Protein AF-A0AAD1DA49-F1 (afdb_monomer)

Radius of gyration: 46.53 Å; Cα contacts (8 Å, |Δi|>4): 43; chains: 1; bounding box: 87×31×136 Å

Foldseek 3Di:
DPLVVVLVVLVPDPDDPVSVVCSVVSVVVVVVVVVVVVVVVVVVVVVVVVVVVVVVVVVVVVVVVVVVVVVVVVVVVVVVVVVVVVCVVVCCVVVVVVVVVVLVVCPVPDDPLVSLLVVLVVCLVVLVVVLVVVLVVLVPPDDPVVNVVVVVVSVVVSVVVNVVSVVSNVSSVVVVVVVVVVVVVVVD

Sequence (188 aa):
MTLTQNIKTLKEIQGNKEVESIKPKLEKLYDHMNLECIRLQDFDEKMSRVKDVSIKLEDDLNKNYKKLSEELNKQQTQYITILGIFASIVLTFVGGLAFSTSVLSSIDKANAYRLVFVMAFIALFFGNILYLLFSFLSKISLSKEEKDKQENFFKKPMFWFNLMVTILFVIGFVGELHIIQRLVSKYL

Organism: Helicobacter pylori (NCBI:txid210)

pLDDT: mean 84.73, std 9.16, range [54.69, 96.38]

Mean predicted aligned error: 13.09 Å

Structure (mmCIF, N/CA/C/O backbone):
data_AF-A0AAD1DA49-F1
#
_entry.id   AF-A0AAD1DA49-F1
#
loop_
_atom_site.group_PDB
_atom_site.id
_atom_site.type_symbol
_atom_site.label_atom_id
_atom_site.label_alt_id
_atom_site.label_comp_id
_atom_site.label_asym_id
_atom_site.label_entity_id
_atom_site.label_seq_id
_atom_site.pdbx_PDB_ins_code
_atom_site.Cartn_x
_atom_site.Cartn_y
_atom_site.Cartn_z
_atom_site.occupancy
_atom_site.B_iso_or_equiv
_atom_site.auth_seq_id
_atom_site.auth_comp_id
_atom_site.auth_asym_id
_atom_site.auth_atom_id
_atom_site.pdbx_PDB_model_num
ATOM 1 N N . MET A 1 1 ? -44.082 -14.752 54.336 1.00 54.69 1 MET A N 1
ATOM 2 C CA . MET A 1 1 ? -45.337 -14.507 55.093 1.00 54.69 1 MET A CA 1
ATOM 3 C C . MET A 1 1 ? -45.577 -15.525 56.209 1.00 54.69 1 MET A C 1
ATOM 5 O O . MET A 1 1 ? -45.998 -15.123 57.284 1.00 54.69 1 MET A O 1
ATOM 9 N N . THR A 1 2 ? -45.251 -16.802 56.015 1.00 68.38 2 THR A N 1
ATOM 10 C CA . THR A 1 2 ? -45.558 -17.904 56.948 1.00 68.38 2 THR A CA 1
ATOM 11 C C . THR A 1 2 ? -44.842 -17.830 58.304 1.00 68.38 2 THR A C 1
ATOM 13 O O . THR A 1 2 ? -45.470 -18.050 59.330 1.00 68.38 2 THR A O 1
ATOM 16 N N . LEU A 1 3 ? -43.555 -17.466 58.358 1.00 69.38 3 LEU A N 1
ATOM 17 C CA . LEU A 1 3 ? -42.798 -17.477 59.622 1.00 69.38 3 LEU A CA 1
ATOM 18 C C . LEU A 1 3 ? -43.217 -16.352 60.587 1.00 69.38 3 LEU A C 1
ATOM 20 O O . LEU A 1 3 ? -43.411 -16.588 61.775 1.00 69.38 3 LEU A O 1
ATOM 24 N N . THR A 1 4 ? -43.413 -15.136 60.071 1.00 73.62 4 THR A N 1
ATOM 25 C CA . THR A 1 4 ? -43.865 -13.974 60.855 1.00 73.62 4 THR A CA 1
ATOM 26 C C . THR A 1 4 ? -45.265 -14.193 61.422 1.00 73.62 4 THR A C 1
ATOM 28 O O . THR A 1 4 ? -45.524 -13.832 62.567 1.00 73.62 4 THR A O 1
ATOM 31 N N . GLN A 1 5 ? -46.158 -14.811 60.640 1.00 75.81 5 GLN A N 1
ATOM 32 C CA . GLN A 1 5 ? -47.485 -15.212 61.107 1.00 75.81 5 GLN A CA 1
ATOM 33 C C . GLN A 1 5 ? -47.375 -16.262 62.215 1.00 75.81 5 GLN A C 1
ATOM 35 O O . GLN A 1 5 ? -47.921 -16.036 63.288 1.00 75.81 5 GLN A O 1
ATOM 40 N N . ASN A 1 6 ? -46.576 -17.317 62.019 1.00 76.50 6 ASN A N 1
ATOM 41 C CA . ASN A 1 6 ? -46.378 -18.375 63.016 1.00 76.50 6 ASN A CA 1
ATOM 42 C C . ASN A 1 6 ? -45.792 -17.850 64.345 1.00 76.50 6 ASN A C 1
ATOM 44 O O . ASN A 1 6 ? -46.214 -18.278 65.418 1.00 76.50 6 ASN A O 1
ATOM 48 N N . ILE A 1 7 ? -44.859 -16.889 64.302 1.00 74.62 7 ILE A N 1
ATOM 49 C CA . ILE A 1 7 ? -44.306 -16.242 65.508 1.00 74.62 7 ILE A CA 1
ATOM 50 C C . ILE A 1 7 ? -45.345 -15.350 66.197 1.00 74.62 7 ILE A C 1
ATOM 52 O O . ILE A 1 7 ? -45.382 -15.295 67.427 1.00 74.62 7 ILE A O 1
ATOM 56 N N . LYS A 1 8 ? -46.216 -14.678 65.433 1.00 75.44 8 LYS A N 1
ATOM 57 C CA . LYS A 1 8 ? -47.345 -13.909 65.980 1.00 75.44 8 LYS A CA 1
ATOM 58 C C . LYS A 1 8 ? -48.331 -14.814 66.720 1.00 75.44 8 LYS A C 1
ATOM 60 O O . LYS A 1 8 ? -48.713 -14.489 67.836 1.00 75.44 8 LYS A O 1
ATOM 65 N N . THR A 1 9 ? -48.660 -15.972 66.153 1.00 77.00 9 THR A N 1
ATOM 66 C CA . THR A 1 9 ? -49.562 -16.953 66.777 1.00 77.00 9 THR A CA 1
ATOM 67 C C . THR A 1 9 ? -48.959 -17.546 68.053 1.00 77.00 9 THR A C 1
ATOM 69 O O . THR A 1 9 ? -49.632 -17.640 69.073 1.00 77.00 9 THR A O 1
ATOM 72 N N . LEU A 1 10 ? -47.655 -17.854 68.057 1.00 72.69 10 LEU A N 1
ATOM 73 C CA . LEU A 1 10 ? -46.927 -18.264 69.270 1.00 72.69 10 LEU A CA 1
ATOM 74 C C . LEU A 1 10 ? -46.876 -17.163 70.340 1.00 72.69 10 LEU A C 1
ATOM 76 O O . LEU A 1 10 ? -46.686 -17.448 71.523 1.00 72.69 10 LEU A O 1
ATOM 80 N N . LYS A 1 11 ? -47.042 -15.896 69.943 1.00 70.38 11 LYS A N 1
ATOM 81 C CA . LYS A 1 11 ? -47.068 -14.754 70.856 1.00 70.38 11 LYS A CA 1
ATOM 82 C C . LYS A 1 11 ? -48.350 -14.664 71.679 1.00 70.38 11 LYS A C 1
ATOM 84 O O . LYS A 1 11 ? -48.269 -14.141 72.790 1.00 70.38 11 LYS A O 1
ATOM 89 N N . GLU A 1 12 ? -49.455 -15.174 71.144 1.00 75.12 12 GLU A N 1
ATOM 90 C CA . GLU A 1 12 ? -50.807 -15.125 71.719 1.00 75.12 12 GLU A CA 1
ATOM 91 C C . GLU A 1 12 ? -51.094 -16.283 72.693 1.00 75.12 12 GLU A C 1
ATOM 93 O O . GLU A 1 12 ? -52.008 -16.191 73.507 1.00 75.12 12 GLU A O 1
ATOM 98 N N . ILE A 1 13 ? -50.293 -17.356 72.667 1.00 73.50 13 ILE A N 1
ATOM 99 C CA . ILE A 1 13 ? -50.420 -18.492 73.593 1.00 73.50 13 ILE A CA 1
ATOM 100 C C . ILE A 1 13 ? -49.864 -18.094 74.971 1.00 73.50 13 ILE A C 1
ATOM 102 O O . ILE A 1 13 ? -48.668 -17.825 75.106 1.00 73.50 13 ILE A O 1
ATOM 106 N N . GLN A 1 14 ? -50.718 -18.079 76.002 1.00 62.34 14 GLN A N 1
ATOM 107 C CA . GLN A 1 14 ? -50.375 -17.681 77.374 1.00 62.34 14 GLN A CA 1
ATOM 108 C C . GLN A 1 14 ? -50.644 -18.825 78.369 1.00 62.34 14 GLN A C 1
ATOM 110 O O . GLN A 1 14 ? -51.654 -19.516 78.262 1.00 62.34 14 GLN A O 1
ATOM 115 N N . GLY A 1 15 ? -49.738 -19.038 79.335 1.00 64.56 15 GLY A N 1
ATOM 116 C CA . GLY A 1 15 ? -49.909 -20.019 80.423 1.00 64.56 15 GLY A CA 1
ATOM 117 C C . GLY A 1 15 ? -49.137 -21.342 80.288 1.00 64.56 15 GLY A C 1
ATOM 118 O O . GLY A 1 15 ? -49.188 -22.161 81.203 1.00 64.56 15 GLY A O 1
ATOM 119 N N . ASN A 1 16 ? -48.380 -21.555 79.203 1.00 69.75 16 ASN A N 1
ATOM 120 C CA . ASN A 1 16 ? -47.488 -22.712 79.058 1.00 69.75 16 ASN A CA 1
ATOM 121 C C . ASN A 1 16 ? -46.021 -22.307 79.320 1.00 69.75 16 ASN A C 1
ATOM 123 O O . ASN A 1 16 ? -45.394 -21.651 78.485 1.00 69.75 16 ASN A O 1
ATOM 127 N N . LYS A 1 17 ? -45.469 -22.731 80.471 1.00 71.19 17 LYS A N 1
ATOM 128 C CA . LYS A 1 17 ? -44.096 -22.416 80.924 1.00 71.19 17 LYS A CA 1
ATOM 129 C C . LYS A 1 17 ? -43.008 -22.779 79.905 1.00 71.19 17 LYS A C 1
ATOM 131 O O . LYS A 1 17 ? -41.996 -22.085 79.831 1.00 71.19 17 LYS A O 1
ATOM 136 N N . GLU A 1 18 ? -43.193 -23.840 79.122 1.00 72.81 18 GLU A N 1
ATOM 137 C CA . GLU A 1 18 ? -42.211 -24.247 78.111 1.00 72.81 18 GLU A CA 1
ATOM 138 C C . GLU A 1 18 ? -42.200 -23.278 76.923 1.00 72.81 18 GLU A C 1
ATOM 140 O O . GLU A 1 18 ? -41.133 -22.831 76.495 1.00 72.81 18 GLU A O 1
ATOM 145 N N . VAL A 1 19 ? -43.382 -22.869 76.452 1.00 73.56 19 VAL A N 1
ATOM 146 C CA . VAL A 1 19 ? -43.556 -21.925 75.332 1.00 73.56 19 VAL A CA 1
ATOM 147 C C . VAL A 1 19 ? -42.979 -20.551 75.676 1.00 73.56 19 VAL A C 1
ATOM 149 O O . VAL A 1 19 ? -42.307 -19.926 74.853 1.00 73.56 19 VAL A O 1
ATOM 152 N N . GLU A 1 20 ? -43.163 -20.109 76.919 1.00 74.56 20 GLU A N 1
ATOM 153 C CA . GLU A 1 20 ? -42.676 -18.818 77.413 1.00 74.56 20 GLU A CA 1
ATOM 154 C C . GLU A 1 20 ? -41.137 -18.744 77.462 1.00 74.56 20 GLU A C 1
ATOM 156 O O . GLU A 1 20 ? -40.552 -17.691 77.210 1.00 74.56 20 GLU A O 1
ATOM 161 N N . SER A 1 21 ? -40.466 -19.885 77.666 1.00 80.00 21 SER A N 1
ATOM 162 C CA . SER A 1 21 ? -38.998 -19.991 77.649 1.00 80.00 21 SER A CA 1
ATOM 163 C C . SER A 1 21 ? -38.382 -20.028 76.236 1.00 80.00 21 SER A C 1
ATOM 165 O O . SER A 1 21 ? -37.219 -19.658 76.042 1.00 80.00 21 SER A O 1
ATOM 167 N N . ILE A 1 22 ? -39.154 -20.466 75.233 1.00 81.56 22 ILE A N 1
ATOM 168 C CA . ILE A 1 22 ? -38.709 -20.656 73.839 1.00 81.56 22 ILE A CA 1
ATOM 169 C C . ILE A 1 22 ? -38.929 -19.388 73.007 1.00 81.56 22 ILE A C 1
ATOM 171 O O . ILE A 1 22 ? -38.113 -19.056 72.144 1.00 81.56 22 ILE A O 1
ATOM 175 N N . LYS A 1 23 ? -39.993 -18.640 73.308 1.00 80.31 23 LYS A N 1
ATOM 176 C CA . LYS A 1 23 ? -40.381 -17.382 72.657 1.00 80.31 23 LYS A CA 1
ATOM 177 C C . LYS A 1 23 ? -39.217 -16.394 72.421 1.00 80.31 23 LYS A C 1
ATOM 179 O O . LYS A 1 23 ? -39.000 -16.046 71.260 1.00 80.31 23 LYS A O 1
ATOM 184 N N . PRO A 1 24 ? -38.393 -16.013 73.422 1.00 83.31 24 PRO A N 1
ATOM 185 C CA . PRO A 1 24 ? -37.286 -15.073 73.200 1.00 83.31 24 PRO A CA 1
ATOM 186 C C . PRO A 1 24 ? -36.162 -15.639 72.315 1.00 83.31 24 PRO A C 1
ATOM 188 O O . PRO A 1 24 ? -35.474 -14.888 71.625 1.00 83.31 24 PRO A O 1
ATOM 191 N N . LYS A 1 25 ? -35.955 -16.964 72.307 1.00 85.56 25 LYS A N 1
ATOM 192 C CA . LYS A 1 25 ? -34.968 -17.613 71.427 1.00 85.56 25 LYS A CA 1
ATOM 193 C C . LYS A 1 25 ? -35.438 -17.590 69.971 1.00 85.56 25 LYS A C 1
ATOM 195 O O . LYS A 1 25 ? -34.634 -17.346 69.077 1.00 85.56 25 LYS A O 1
ATOM 200 N N . LEU A 1 26 ? -36.735 -17.803 69.746 1.00 84.06 26 LEU A N 1
ATOM 201 C CA . LEU A 1 26 ? -37.344 -17.768 68.419 1.00 84.06 26 LEU A CA 1
ATOM 202 C C . LEU A 1 26 ? -37.387 -16.346 67.842 1.00 84.06 26 LEU A C 1
ATOM 204 O O . LEU A 1 26 ? -37.132 -16.163 66.657 1.00 84.06 26 LEU A O 1
ATOM 208 N N . GLU A 1 27 ? -37.644 -15.335 68.677 1.00 83.69 27 GLU A N 1
ATOM 209 C CA . GLU A 1 27 ? -37.547 -13.926 68.275 1.00 83.69 27 GLU A CA 1
ATOM 210 C C . GLU A 1 27 ? -36.124 -13.542 67.868 1.00 83.69 27 GLU A C 1
ATOM 212 O O . GLU A 1 27 ? -35.941 -12.932 66.818 1.00 83.69 27 GLU A O 1
ATOM 217 N N . LYS A 1 28 ? -35.108 -13.960 68.639 1.00 88.81 28 LYS A N 1
ATOM 218 C CA . LYS A 1 28 ? -33.700 -13.762 68.259 1.00 88.81 28 LYS A CA 1
ATOM 219 C C . LYS A 1 28 ? -33.355 -14.441 66.936 1.00 88.81 28 LYS A C 1
ATOM 221 O O . LYS A 1 28 ? -32.647 -13.858 66.122 1.00 88.81 28 LYS A O 1
ATOM 226 N N . LEU A 1 29 ? -33.852 -15.659 66.713 1.00 87.56 29 LEU A N 1
ATOM 227 C CA . LEU A 1 29 ? -33.650 -16.369 65.451 1.00 87.56 29 LEU A CA 1
ATOM 228 C C . LEU A 1 29 ? -34.314 -15.631 64.283 1.00 87.56 29 LEU A C 1
ATOM 230 O O . LEU A 1 29 ? -33.700 -15.484 63.232 1.00 87.56 29 LEU A O 1
ATOM 234 N N . TYR A 1 30 ? -35.545 -15.151 64.467 1.00 86.62 30 TYR A N 1
ATOM 235 C CA . TYR A 1 30 ? -36.255 -14.376 63.453 1.00 86.62 30 TYR A CA 1
ATOM 236 C C . TYR A 1 30 ? -35.515 -13.095 63.090 1.00 86.62 30 TYR A C 1
ATOM 238 O O . TYR A 1 30 ? -35.335 -12.819 61.907 1.00 86.62 30 TYR A O 1
ATOM 246 N N . ASP A 1 31 ? -35.072 -12.338 64.093 1.00 89.81 31 ASP A N 1
ATOM 247 C CA . ASP A 1 31 ? -34.324 -11.104 63.877 1.00 89.81 31 ASP A CA 1
ATOM 248 C C . ASP A 1 31 ? -33.021 -11.384 63.120 1.00 89.81 31 ASP A C 1
ATOM 250 O O . ASP A 1 31 ? -32.739 -10.736 62.114 1.00 89.81 31 ASP A O 1
ATOM 254 N N . HIS A 1 32 ? -32.297 -12.441 63.509 1.00 92.25 32 HIS A N 1
ATOM 255 C CA . HIS A 1 32 ? -31.093 -12.873 62.804 1.00 92.25 32 HIS A CA 1
ATOM 256 C C . HIS A 1 32 ? -31.378 -13.260 61.346 1.00 92.25 32 HIS A C 1
ATOM 258 O O . HIS A 1 32 ? -30.704 -12.768 60.446 1.00 92.25 32 HIS A O 1
ATOM 264 N N . MET A 1 33 ? -32.408 -14.072 61.081 1.00 88.94 33 MET A N 1
ATOM 265 C CA . MET A 1 33 ? -32.761 -14.444 59.706 1.00 88.94 33 MET A CA 1
ATOM 266 C C . MET A 1 33 ? -33.220 -13.248 58.870 1.00 88.94 33 MET A C 1
ATOM 268 O O . MET A 1 33 ? -32.924 -13.188 57.680 1.00 88.94 33 MET A O 1
ATOM 272 N N . ASN A 1 34 ? -33.940 -12.299 59.468 1.00 89.44 34 ASN A N 1
ATOM 273 C CA . ASN A 1 34 ? -34.370 -11.087 58.781 1.00 89.44 34 ASN A CA 1
ATOM 274 C C . ASN A 1 34 ? -33.164 -10.215 58.395 1.00 89.44 34 ASN A C 1
ATOM 276 O O . ASN A 1 34 ? -33.082 -9.743 57.263 1.00 89.44 34 ASN A O 1
ATOM 280 N N . LEU A 1 35 ? -32.197 -10.065 59.305 1.00 94.19 35 LEU A N 1
ATOM 281 C CA . LEU A 1 35 ? -30.933 -9.371 59.051 1.00 94.19 35 LEU A CA 1
ATOM 282 C C . LEU A 1 35 ? -30.130 -10.033 57.925 1.00 94.19 35 LEU A C 1
ATOM 284 O O . LEU A 1 35 ? -29.656 -9.339 57.027 1.00 94.19 35 LEU A O 1
ATOM 288 N N . GLU A 1 36 ? -30.013 -11.362 57.934 1.00 91.44 36 GLU A N 1
ATOM 289 C CA . GLU A 1 36 ? -29.327 -12.097 56.864 1.00 91.44 36 GLU A CA 1
ATOM 290 C C . GLU A 1 36 ? -30.077 -12.011 55.526 1.00 91.44 36 GLU A C 1
ATOM 292 O O . GLU A 1 36 ? -29.447 -11.889 54.480 1.00 91.44 36 GLU A O 1
ATOM 297 N N . CYS A 1 37 ? -31.413 -11.975 55.533 1.00 90.88 37 CYS A N 1
ATOM 298 C CA . CYS A 1 37 ? -32.198 -11.781 54.313 1.00 90.88 37 CYS A CA 1
ATOM 299 C C . CYS A 1 37 ? -31.931 -10.405 53.677 1.00 90.88 37 CYS A C 1
ATOM 301 O O . CYS A 1 37 ? -31.761 -10.311 52.462 1.00 90.88 37 CYS A O 1
ATOM 303 N N . ILE A 1 38 ? -31.830 -9.349 54.494 1.00 92.31 38 ILE A N 1
ATOM 304 C CA . ILE A 1 38 ? -31.467 -7.999 54.031 1.00 92.31 38 ILE A CA 1
ATOM 305 C C . ILE A 1 38 ? -30.033 -7.984 53.485 1.00 92.31 38 ILE A C 1
ATOM 307 O O . ILE A 1 38 ? -29.781 -7.395 52.435 1.00 92.31 38 ILE A O 1
ATOM 311 N N . ARG A 1 39 ? -29.090 -8.653 54.162 1.00 93.12 39 ARG A N 1
ATOM 312 C CA . ARG A 1 39 ? -27.698 -8.755 53.694 1.00 93.12 39 ARG A CA 1
ATOM 313 C C . ARG A 1 39 ? -27.580 -9.485 52.362 1.00 93.12 39 ARG A C 1
ATOM 315 O O . ARG A 1 39 ? -26.818 -9.041 51.512 1.00 93.12 39 ARG A O 1
ATOM 322 N N . LEU A 1 40 ? -28.323 -10.575 52.173 1.00 93.56 40 LEU A N 1
ATOM 323 C CA . LEU A 1 40 ? -28.355 -11.304 50.905 1.00 93.56 40 LEU A CA 1
ATOM 324 C C . LEU A 1 40 ? -28.901 -10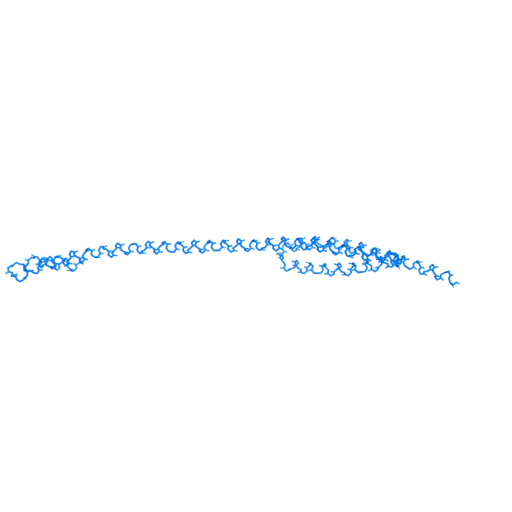.429 49.775 1.00 93.56 40 LEU A C 1
ATOM 326 O O . LEU A 1 40 ? -28.325 -10.412 48.693 1.00 93.56 40 LEU A O 1
ATOM 330 N N . GLN A 1 41 ? -29.948 -9.645 50.040 1.00 92.44 41 GLN A N 1
ATOM 331 C CA . GLN A 1 41 ? -30.503 -8.726 49.048 1.00 92.44 41 GLN A CA 1
ATOM 332 C C . GLN A 1 41 ? -29.511 -7.616 48.650 1.00 92.44 41 GLN A C 1
ATOM 334 O O . GLN A 1 41 ? -29.342 -7.343 47.463 1.00 92.44 41 GLN A O 1
ATOM 339 N N . ASP A 1 42 ? -28.821 -7.006 49.620 1.00 93.94 42 ASP A N 1
ATOM 340 C CA . ASP A 1 42 ? -27.759 -6.017 49.359 1.00 93.94 42 ASP A CA 1
ATOM 341 C C . ASP A 1 42 ? -26.575 -6.641 48.595 1.00 93.94 42 ASP A C 1
ATOM 343 O O . ASP A 1 42 ? -25.977 -6.014 47.716 1.00 93.94 42 ASP A O 1
ATOM 347 N N . PHE A 1 43 ? -26.249 -7.904 48.886 1.00 94.19 43 PHE A N 1
ATOM 348 C CA . PHE A 1 43 ? -25.217 -8.641 48.163 1.00 94.19 43 PHE A CA 1
ATOM 349 C C . PHE A 1 43 ? -25.608 -8.909 46.704 1.00 94.19 43 PHE A C 1
ATOM 351 O O . PHE A 1 43 ? -24.785 -8.688 45.815 1.00 94.19 43 PHE A O 1
ATOM 358 N N . ASP A 1 44 ? -26.851 -9.315 46.437 1.00 93.69 44 ASP A N 1
ATOM 359 C CA . ASP A 1 44 ? -27.360 -9.519 45.075 1.00 93.69 44 ASP A CA 1
ATOM 360 C C . ASP A 1 44 ? -27.336 -8.221 44.256 1.00 93.69 44 ASP A C 1
ATOM 362 O O . ASP A 1 44 ? -26.907 -8.222 43.098 1.00 93.69 44 ASP A O 1
ATOM 366 N N . GLU A 1 45 ? -27.714 -7.088 44.857 1.00 93.38 45 GLU A N 1
ATOM 367 C CA . GLU A 1 45 ? -27.648 -5.784 44.190 1.00 93.38 45 GLU A CA 1
ATOM 368 C C . GLU A 1 45 ? -26.200 -5.410 43.836 1.00 93.38 45 GLU A C 1
ATOM 370 O O . GLU A 1 45 ? -25.901 -5.017 42.702 1.00 93.38 45 GLU A O 1
ATOM 375 N N . LYS A 1 46 ? -25.263 -5.592 44.775 1.00 93.81 46 LYS A N 1
ATOM 376 C CA . LYS A 1 46 ? -23.828 -5.375 44.529 1.00 93.81 46 LYS A CA 1
ATOM 377 C C . LYS A 1 46 ? -23.296 -6.298 43.438 1.00 93.81 46 LYS A C 1
ATOM 379 O O . LYS A 1 46 ? -22.565 -5.834 42.563 1.00 93.81 46 LYS A O 1
ATOM 384 N N . MET A 1 47 ? -23.683 -7.570 43.451 1.00 93.19 47 MET A N 1
ATOM 385 C CA . MET A 1 47 ? -23.272 -8.553 42.451 1.00 93.19 47 MET A CA 1
ATOM 386 C C . MET A 1 47 ? -23.796 -8.188 41.056 1.00 93.19 47 MET A C 1
ATOM 388 O O . MET A 1 47 ? -23.046 -8.265 40.081 1.00 93.19 47 MET A O 1
ATOM 392 N N . SER A 1 48 ? -25.042 -7.711 40.952 1.00 93.25 48 SER A N 1
ATOM 393 C CA . SER A 1 48 ? -25.599 -7.200 39.694 1.00 93.25 48 SER A CA 1
ATOM 394 C C . SER A 1 48 ? -24.787 -6.020 39.165 1.00 93.25 48 SER A C 1
ATOM 396 O O . SER A 1 48 ? -24.397 -6.012 38.000 1.00 93.25 48 SER A O 1
ATOM 398 N N . ARG A 1 49 ? -24.445 -5.055 40.028 1.00 93.75 49 ARG A N 1
ATOM 399 C CA . ARG A 1 49 ? -23.623 -3.898 39.636 1.00 93.75 49 ARG A CA 1
ATOM 400 C C . ARG A 1 49 ? -22.228 -4.312 39.173 1.00 93.75 49 ARG A C 1
ATOM 402 O O . ARG A 1 49 ? -21.730 -3.765 38.193 1.00 93.75 49 ARG A O 1
ATOM 409 N N . VAL A 1 50 ? -21.602 -5.278 39.846 1.00 94.38 50 VAL A N 1
ATOM 410 C CA . VAL A 1 50 ? -20.305 -5.838 39.428 1.00 94.38 50 VAL A CA 1
ATOM 411 C C . VAL A 1 50 ? -20.421 -6.498 38.055 1.00 94.38 50 VAL A C 1
ATOM 413 O O . VAL A 1 50 ? -19.563 -6.281 37.201 1.00 94.38 50 VAL A O 1
ATOM 416 N N . LYS A 1 51 ? -21.499 -7.247 37.806 1.00 94.75 51 LYS A N 1
ATOM 417 C CA . LYS A 1 51 ? -21.752 -7.880 36.509 1.00 94.75 51 LYS A CA 1
ATOM 418 C C . LYS A 1 51 ? -21.947 -6.849 35.395 1.00 94.75 51 LYS A C 1
ATOM 420 O O . LYS A 1 51 ? -21.332 -6.986 34.342 1.00 94.75 51 LYS A O 1
ATOM 425 N N . ASP A 1 52 ? -22.710 -5.787 35.642 1.00 94.75 52 ASP A N 1
ATOM 426 C CA . ASP A 1 52 ? -22.912 -4.702 34.673 1.00 94.75 52 ASP A CA 1
ATOM 427 C C . ASP A 1 52 ? -21.609 -3.965 34.347 1.00 94.75 52 ASP A C 1
ATOM 429 O O . ASP A 1 52 ? -21.350 -3.624 33.191 1.00 94.75 52 ASP A O 1
ATOM 433 N N . VAL A 1 53 ? -20.766 -3.723 35.358 1.00 95.12 53 VAL A N 1
ATOM 434 C CA . VAL A 1 53 ? -19.434 -3.139 35.155 1.00 95.12 53 VAL A CA 1
ATOM 435 C C . VAL A 1 53 ? -18.555 -4.086 34.344 1.00 95.12 53 VAL A C 1
ATOM 437 O O . VAL A 1 53 ? -17.902 -3.627 33.414 1.00 95.12 53 VAL A O 1
ATOM 440 N N . SER A 1 54 ? -18.577 -5.389 34.636 1.00 94.00 54 SER A N 1
ATOM 441 C CA . SER A 1 54 ? -17.817 -6.395 33.886 1.00 94.00 54 SER A CA 1
ATOM 442 C C . SER A 1 54 ? -18.207 -6.419 32.409 1.00 94.00 54 SER A C 1
ATOM 444 O O . SER A 1 54 ? -17.325 -6.414 31.557 1.00 94.00 54 SER A O 1
ATOM 446 N N . ILE A 1 55 ? -19.509 -6.389 32.102 1.00 95.06 55 ILE A N 1
ATOM 447 C CA . ILE A 1 55 ? -20.010 -6.383 30.718 1.00 95.06 55 ILE A CA 1
ATOM 448 C C . ILE A 1 55 ? -19.559 -5.111 29.991 1.00 95.06 55 ILE A C 1
ATOM 450 O O . ILE A 1 55 ? -19.043 -5.183 28.880 1.00 95.06 55 ILE A O 1
ATOM 454 N N . LYS A 1 56 ? -19.690 -3.939 30.629 1.00 95.31 56 LYS A N 1
ATOM 455 C CA . LYS A 1 56 ? -19.217 -2.672 30.044 1.00 95.31 56 LYS A CA 1
ATOM 456 C C . LYS A 1 56 ? -17.711 -2.681 29.797 1.00 95.31 56 LYS A C 1
ATOM 458 O O . LYS A 1 56 ? -17.264 -2.192 28.764 1.00 95.31 56 LYS A O 1
ATOM 463 N N . LEU A 1 57 ? -16.941 -3.242 30.728 1.00 95.25 57 LEU A N 1
ATOM 464 C CA . LEU A 1 57 ? -15.492 -3.350 30.601 1.00 95.25 57 LEU A CA 1
ATOM 465 C C . LEU A 1 57 ? -15.107 -4.257 29.427 1.00 95.25 57 LEU A C 1
ATOM 467 O O . LEU A 1 57 ? -14.203 -3.919 28.669 1.00 95.25 57 LEU A O 1
ATOM 471 N N . GLU A 1 58 ? -15.800 -5.383 29.259 1.00 94.88 58 GLU A N 1
ATOM 472 C CA . GLU A 1 58 ? -15.594 -6.311 28.144 1.00 94.88 58 GLU A CA 1
ATOM 473 C C . GLU A 1 58 ? -15.919 -5.656 26.794 1.00 94.88 58 GLU A C 1
ATOM 475 O O . GLU A 1 58 ? -15.123 -5.739 25.856 1.00 94.88 58 GLU A O 1
ATOM 480 N N . ASP A 1 59 ? -17.029 -4.919 26.713 1.00 95.31 59 ASP A N 1
ATOM 481 C CA . ASP A 1 59 ? -17.406 -4.154 25.522 1.00 95.31 59 ASP A CA 1
ATOM 482 C C . ASP A 1 59 ? -16.376 -3.070 25.176 1.00 95.31 59 ASP A C 1
ATOM 484 O O . ASP A 1 59 ? -16.004 -2.907 24.008 1.00 95.31 59 ASP A O 1
ATOM 488 N N . ASP A 1 60 ? -15.901 -2.320 26.171 1.00 95.44 60 ASP A N 1
ATOM 489 C CA . ASP A 1 60 ? -14.896 -1.276 25.971 1.00 95.44 60 ASP A CA 1
ATOM 490 C C . ASP A 1 60 ? -13.541 -1.872 25.572 1.00 95.44 60 ASP A C 1
ATOM 492 O O . ASP A 1 60 ? -12.881 -1.348 24.670 1.00 95.44 60 ASP A O 1
ATOM 496 N N . LEU A 1 61 ? -13.140 -2.999 26.167 1.00 95.06 61 LEU A N 1
ATOM 497 C CA . LEU A 1 61 ? -11.942 -3.738 25.769 1.00 95.06 61 LEU A CA 1
ATOM 498 C C . LEU A 1 61 ? -12.046 -4.230 24.325 1.00 95.06 61 LEU A C 1
ATOM 500 O O . LEU A 1 61 ? -11.125 -3.991 23.545 1.00 95.06 61 LEU A O 1
ATOM 504 N N . ASN A 1 62 ? -13.171 -4.829 23.931 1.00 95.38 62 ASN A N 1
ATOM 505 C CA . ASN A 1 62 ? -13.387 -5.283 22.557 1.00 95.38 62 ASN A CA 1
ATOM 506 C C . ASN A 1 62 ? -13.375 -4.121 21.556 1.00 95.38 62 ASN A C 1
ATOM 508 O O . ASN A 1 62 ? -12.753 -4.220 20.495 1.00 95.38 62 ASN A O 1
ATOM 512 N N . LYS A 1 63 ? -14.009 -2.988 21.886 1.00 95.81 63 LYS A N 1
ATOM 513 C CA . LYS A 1 63 ? -13.973 -1.781 21.042 1.00 95.81 63 LYS A CA 1
ATOM 514 C C . LYS A 1 63 ? -12.557 -1.238 20.895 1.00 95.81 63 LYS A C 1
ATOM 516 O O . LYS A 1 63 ? -12.153 -0.903 19.782 1.00 95.81 63 LYS A O 1
ATOM 521 N N . ASN A 1 64 ? -11.805 -1.148 21.990 1.00 95.56 64 ASN A N 1
ATOM 522 C CA . ASN A 1 64 ? -10.427 -0.665 21.964 1.00 95.56 64 ASN A CA 1
ATOM 523 C C . ASN A 1 64 ? -9.511 -1.623 21.201 1.00 95.56 64 ASN A C 1
ATOM 525 O O . ASN A 1 64 ? -8.704 -1.167 20.397 1.00 95.56 64 ASN A O 1
ATOM 529 N N . TYR A 1 65 ? -9.685 -2.935 21.371 1.00 95.19 65 TYR A N 1
ATOM 530 C CA . TYR A 1 65 ? -8.941 -3.945 20.626 1.00 95.19 65 TYR A CA 1
ATOM 531 C C . TYR A 1 65 ? -9.213 -3.849 19.124 1.00 95.19 65 TYR A C 1
ATOM 533 O O . TYR A 1 65 ? -8.280 -3.840 18.322 1.00 95.19 65 TYR A O 1
ATOM 541 N N . LYS A 1 66 ? -10.485 -3.700 18.732 1.00 95.88 66 LYS A N 1
ATOM 542 C CA . LYS A 1 66 ? -10.866 -3.526 17.328 1.00 95.88 66 LYS A CA 1
ATOM 543 C C . LYS A 1 66 ? -10.257 -2.256 16.730 1.00 95.88 66 LYS A C 1
ATOM 545 O O . LYS A 1 66 ? -9.640 -2.333 15.673 1.00 95.88 66 LYS A O 1
ATOM 550 N N . LYS A 1 67 ? -10.359 -1.118 17.427 1.00 96.00 67 LYS A N 1
ATOM 551 C CA . LYS A 1 67 ? -9.726 0.143 17.001 1.00 96.00 67 LYS A CA 1
ATOM 552 C C . LYS A 1 67 ? -8.215 -0.001 16.859 1.00 96.00 67 LYS A C 1
ATOM 554 O O . LYS A 1 67 ? -7.660 0.422 15.855 1.00 96.00 67 LYS A O 1
ATOM 559 N N . LEU A 1 68 ? -7.559 -0.631 17.833 1.00 96.12 68 LEU A N 1
ATOM 560 C CA . LEU A 1 68 ? -6.119 -0.860 17.795 1.00 96.12 68 LEU A CA 1
ATOM 561 C C . LEU A 1 68 ? -5.728 -1.751 16.611 1.00 96.12 68 LEU A C 1
ATOM 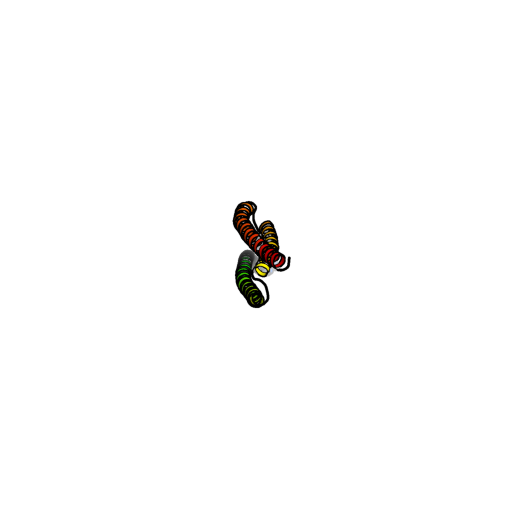563 O O . LEU A 1 68 ? -4.770 -1.447 15.911 1.00 96.12 68 LEU A O 1
ATOM 567 N N . SER A 1 69 ? -6.483 -2.818 16.346 1.00 95.44 69 SER A N 1
ATOM 568 C CA . SER A 1 69 ? -6.256 -3.693 15.191 1.00 95.44 69 SER A CA 1
ATOM 569 C C . SER A 1 69 ? -6.420 -2.947 13.861 1.00 95.44 69 SER A C 1
ATOM 571 O O . SER A 1 69 ? -5.589 -3.095 12.966 1.00 95.44 69 SER A O 1
ATOM 573 N N . GLU A 1 70 ? -7.444 -2.100 13.736 1.00 95.25 70 GLU A N 1
ATOM 574 C CA . GLU A 1 70 ? -7.648 -1.245 12.560 1.00 95.25 70 GLU A CA 1
ATOM 575 C C . GLU A 1 70 ? -6.502 -0.234 12.380 1.00 95.25 70 GLU A C 1
ATOM 577 O O . GLU A 1 70 ? -5.981 -0.082 11.272 1.00 95.25 70 GLU A O 1
ATOM 582 N N . GLU A 1 71 ? -6.055 0.407 13.465 1.00 95.81 71 GLU A N 1
ATOM 583 C CA . GLU A 1 71 ? -4.913 1.329 13.477 1.00 95.81 71 GLU A CA 1
ATOM 584 C C . GLU A 1 71 ? -3.620 0.618 13.047 1.00 95.81 71 GLU A C 1
ATOM 586 O O . GLU A 1 71 ? -2.881 1.129 12.205 1.00 95.81 71 GLU A O 1
ATOM 591 N N . LEU A 1 72 ? -3.370 -0.592 13.558 1.00 95.31 72 LEU A N 1
ATOM 592 C CA . LEU A 1 72 ? -2.210 -1.410 13.201 1.00 95.31 72 LEU A CA 1
ATOM 593 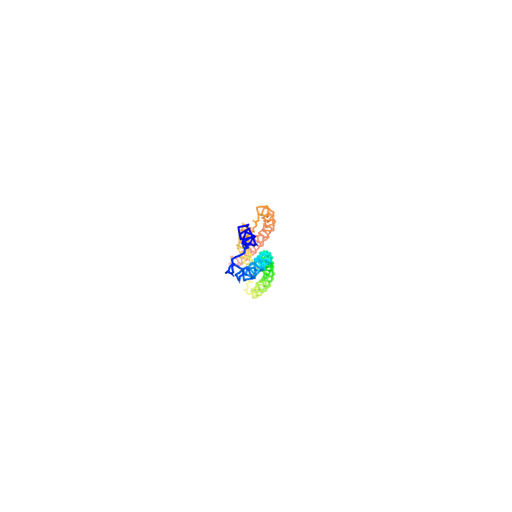C C . LEU A 1 72 ? -2.230 -1.827 11.727 1.00 95.31 72 LEU A C 1
ATOM 595 O O . LEU A 1 72 ? -1.213 -1.699 11.049 1.00 95.31 72 LEU A O 1
ATOM 599 N N . ASN A 1 73 ? -3.377 -2.258 11.198 1.00 92.25 73 ASN A N 1
ATOM 600 C CA . ASN A 1 73 ? -3.517 -2.592 9.775 1.00 92.25 73 ASN A CA 1
ATOM 601 C C . ASN A 1 73 ? -3.269 -1.368 8.882 1.00 92.25 73 ASN A C 1
ATOM 603 O O . ASN A 1 73 ? -2.606 -1.454 7.840 1.00 92.25 73 ASN A O 1
ATOM 607 N N . LYS A 1 74 ? -3.765 -0.200 9.302 1.00 92.31 74 LYS A N 1
ATOM 608 C CA . LYS A 1 74 ? -3.514 1.068 8.614 1.00 92.31 74 LYS A CA 1
ATOM 609 C C . LYS A 1 74 ? -2.028 1.431 8.649 1.00 92.31 74 LYS A C 1
ATOM 611 O O . LYS A 1 74 ? -1.472 1.769 7.604 1.00 92.31 74 LYS A O 1
ATOM 616 N N . GLN A 1 75 ? -1.371 1.306 9.801 1.00 93.50 75 GLN A N 1
ATOM 617 C CA . GLN A 1 75 ? 0.071 1.532 9.935 1.00 93.50 75 GLN A CA 1
ATOM 618 C C . GLN A 1 75 ? 0.888 0.554 9.087 1.00 93.50 75 GLN A C 1
ATOM 620 O O . GLN A 1 75 ? 1.810 0.975 8.393 1.00 93.50 75 GLN A O 1
ATOM 625 N N . GLN A 1 76 ? 0.528 -0.731 9.068 1.00 92.31 76 GLN A N 1
ATOM 626 C CA . GLN A 1 76 ? 1.185 -1.733 8.230 1.00 92.31 76 GLN A CA 1
ATOM 627 C C . GLN A 1 76 ? 1.075 -1.366 6.746 1.00 92.31 76 GLN A C 1
ATOM 629 O O . GLN A 1 76 ? 2.063 -1.424 6.014 1.00 92.31 76 GLN A O 1
ATOM 634 N N . THR A 1 77 ? -0.103 -0.917 6.308 1.00 87.38 77 THR A N 1
ATOM 635 C CA . THR A 1 77 ? -0.325 -0.459 4.929 1.00 87.38 77 THR A CA 1
ATOM 636 C C . THR A 1 77 ? 0.535 0.762 4.596 1.00 87.38 77 THR A C 1
ATOM 638 O O . THR A 1 77 ? 1.170 0.814 3.539 1.00 87.38 77 THR A O 1
ATOM 641 N N . GLN A 1 78 ? 0.611 1.737 5.506 1.00 90.56 78 GLN A N 1
ATOM 642 C CA . GLN A 1 78 ? 1.478 2.908 5.351 1.00 90.56 78 GLN A CA 1
ATOM 643 C C . GLN A 1 78 ? 2.959 2.514 5.291 1.00 90.56 78 GLN A C 1
ATOM 645 O O . GLN A 1 78 ? 3.686 3.016 4.437 1.00 90.56 78 GLN A O 1
ATOM 650 N N . TYR A 1 79 ? 3.396 1.573 6.129 1.00 94.94 79 TYR A N 1
ATOM 651 C CA . TYR A 1 79 ? 4.767 1.070 6.129 1.00 94.94 79 TYR A CA 1
ATOM 652 C C . TYR A 1 79 ? 5.126 0.378 4.808 1.00 94.94 79 TYR A C 1
ATOM 654 O O . TYR A 1 79 ? 6.142 0.715 4.202 1.00 94.94 79 TYR A O 1
ATOM 662 N N . ILE A 1 80 ? 4.270 -0.524 4.313 1.00 89.38 80 ILE A N 1
ATOM 663 C CA . ILE A 1 80 ? 4.451 -1.177 3.005 1.00 89.38 80 ILE A CA 1
ATOM 664 C C . ILE A 1 80 ? 4.520 -0.129 1.886 1.00 89.38 80 ILE A C 1
ATOM 666 O O . ILE A 1 80 ? 5.348 -0.243 0.985 1.00 89.38 80 ILE A O 1
ATOM 670 N N . THR A 1 81 ? 3.700 0.921 1.964 1.00 88.19 81 THR A N 1
ATOM 671 C CA . THR A 1 81 ? 3.703 2.020 0.987 1.00 88.19 81 THR A CA 1
ATOM 672 C C . THR A 1 81 ? 5.027 2.787 1.002 1.00 88.19 81 THR A C 1
ATOM 674 O O . THR A 1 81 ? 5.635 2.978 -0.050 1.00 88.19 81 THR A O 1
ATOM 677 N N . ILE A 1 82 ? 5.512 3.190 2.182 1.00 94.12 82 ILE A N 1
ATOM 678 C CA . ILE A 1 82 ? 6.801 3.884 2.336 1.00 94.12 82 ILE A CA 1
ATOM 679 C C . ILE A 1 82 ? 7.941 3.004 1.813 1.00 94.12 82 ILE A C 1
ATOM 681 O O . ILE A 1 82 ? 8.787 3.476 1.050 1.00 94.12 82 ILE A O 1
ATOM 685 N N . LEU A 1 83 ? 7.936 1.716 2.167 1.00 93.56 83 LEU A N 1
ATOM 686 C CA . LEU A 1 83 ? 8.936 0.757 1.709 1.00 93.56 83 LEU A CA 1
ATOM 687 C C . LEU A 1 83 ? 8.900 0.584 0.185 1.00 93.56 83 LEU A C 1
ATOM 689 O O . LEU A 1 83 ? 9.951 0.557 -0.448 1.00 93.56 83 LEU A O 1
ATOM 693 N N . GLY A 1 84 ? 7.710 0.524 -0.416 1.00 88.81 84 GLY A N 1
ATOM 694 C CA . GLY A 1 84 ? 7.537 0.438 -1.866 1.00 88.81 84 GLY A CA 1
ATOM 695 C C . GLY A 1 84 ? 8.072 1.667 -2.607 1.00 88.81 84 GLY A C 1
ATOM 696 O O . GLY A 1 84 ? 8.757 1.528 -3.625 1.00 88.81 84 GLY A O 1
ATOM 697 N N . ILE A 1 85 ? 7.830 2.869 -2.072 1.00 93.69 85 ILE A N 1
ATOM 698 C CA . ILE A 1 85 ? 8.397 4.116 -2.609 1.00 93.69 85 ILE A CA 1
ATOM 699 C C . ILE A 1 85 ? 9.926 4.073 -2.519 1.00 93.69 85 ILE A C 1
ATOM 701 O O . ILE A 1 85 ? 10.611 4.324 -3.511 1.00 93.69 85 ILE A O 1
ATOM 705 N N . PHE A 1 86 ? 10.467 3.693 -1.361 1.00 96.38 86 PHE A N 1
ATOM 706 C CA . PHE A 1 86 ? 11.911 3.621 -1.152 1.00 96.38 86 PHE A CA 1
ATOM 707 C C . PHE A 1 86 ? 12.578 2.603 -2.088 1.00 96.38 86 PHE A C 1
ATOM 709 O O . PHE A 1 86 ? 13.566 2.921 -2.749 1.00 96.38 86 PHE A O 1
ATOM 716 N N . ALA A 1 87 ? 11.998 1.409 -2.219 1.00 93.06 87 ALA A N 1
ATOM 717 C CA . ALA A 1 87 ? 12.479 0.368 -3.121 1.00 93.06 87 ALA A CA 1
ATOM 718 C C . ALA A 1 87 ? 12.492 0.836 -4.583 1.00 93.06 87 ALA A C 1
ATOM 720 O O . ALA A 1 87 ? 13.461 0.587 -5.294 1.00 93.06 87 ALA A O 1
ATOM 721 N N . SER A 1 88 ? 11.459 1.560 -5.020 1.00 91.25 88 SER A N 1
ATOM 722 C CA . SER A 1 88 ? 11.375 2.091 -6.387 1.00 91.25 88 SER A CA 1
ATOM 723 C C . SER A 1 88 ? 12.464 3.129 -6.670 1.00 91.25 88 SER A C 1
ATOM 725 O O . SER A 1 88 ? 13.094 3.093 -7.730 1.00 91.25 88 SER A O 1
ATOM 727 N N . ILE A 1 89 ? 12.723 4.026 -5.712 1.00 93.44 89 ILE A N 1
ATOM 728 C CA . ILE A 1 89 ? 13.784 5.037 -5.811 1.00 93.44 89 ILE A CA 1
ATOM 729 C C . ILE A 1 89 ? 15.149 4.347 -5.909 1.00 93.44 89 ILE A C 1
ATOM 731 O O . ILE A 1 89 ? 15.902 4.603 -6.848 1.00 93.44 89 ILE A O 1
ATOM 735 N N . VAL A 1 90 ? 15.445 3.425 -4.987 1.00 96.06 90 VAL A N 1
ATOM 736 C CA . VAL A 1 90 ? 16.717 2.687 -4.966 1.00 96.06 90 VAL A CA 1
ATOM 737 C C . VAL A 1 90 ? 16.905 1.874 -6.245 1.00 96.06 90 VAL A C 1
ATOM 739 O O . VAL A 1 90 ? 17.960 1.964 -6.865 1.00 96.06 90 VAL A O 1
ATOM 742 N N . LEU A 1 91 ? 15.887 1.127 -6.684 1.00 90.06 91 LEU A N 1
ATOM 743 C CA . LEU A 1 91 ? 15.946 0.328 -7.909 1.00 90.06 91 LEU A CA 1
ATOM 744 C C . LEU A 1 91 ? 16.212 1.198 -9.142 1.00 90.06 91 LEU A C 1
ATOM 746 O O . LEU A 1 91 ? 17.027 0.825 -9.982 1.00 90.06 91 LEU A O 1
ATOM 750 N N . THR A 1 92 ? 15.569 2.364 -9.235 1.00 88.81 92 THR A N 1
ATOM 751 C CA . THR A 1 92 ? 15.782 3.305 -10.344 1.00 88.81 92 THR A CA 1
ATOM 752 C C . THR A 1 92 ? 17.214 3.832 -10.353 1.00 88.81 92 THR A C 1
ATOM 754 O O . THR A 1 92 ? 17.846 3.847 -11.407 1.00 88.81 92 THR A O 1
ATOM 757 N N . PHE A 1 93 ? 17.766 4.211 -9.195 1.00 94.00 93 PHE A N 1
ATOM 758 C CA . PHE A 1 93 ? 19.152 4.677 -9.114 1.00 94.00 93 PHE A CA 1
ATOM 759 C C . PHE A 1 93 ? 20.155 3.564 -9.410 1.00 94.00 93 PHE A C 1
ATOM 761 O O . PHE A 1 93 ? 21.039 3.747 -10.241 1.00 94.00 93 PHE A O 1
ATOM 768 N N . VAL A 1 94 ? 20.015 2.400 -8.775 1.00 92.88 94 VAL A N 1
ATOM 769 C CA . VAL A 1 94 ? 20.942 1.275 -8.962 1.00 92.88 94 VAL A CA 1
ATOM 770 C C . VAL A 1 94 ? 20.875 0.761 -10.399 1.00 92.88 94 VAL A C 1
ATOM 772 O O . VAL A 1 94 ? 21.911 0.621 -11.045 1.00 92.88 94 VAL A O 1
ATOM 775 N N . GLY A 1 95 ? 19.669 0.541 -10.926 1.00 87.94 95 GLY A N 1
ATOM 776 C CA . GLY A 1 95 ? 19.459 0.103 -12.303 1.00 87.94 95 GLY A CA 1
ATOM 777 C C . GLY A 1 95 ? 19.930 1.139 -13.322 1.00 87.94 95 GLY A C 1
ATOM 778 O O . GLY A 1 95 ? 20.639 0.791 -14.26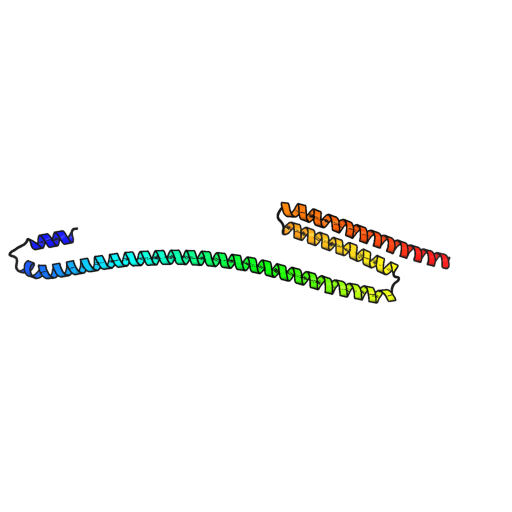3 1.00 87.94 95 GLY A O 1
ATOM 779 N N . GLY A 1 96 ? 19.607 2.418 -13.111 1.00 87.12 96 GLY A N 1
ATOM 780 C CA . GLY A 1 96 ? 20.007 3.513 -13.995 1.00 87.12 96 GLY A CA 1
ATOM 781 C C . GLY A 1 96 ? 21.519 3.745 -14.030 1.00 87.12 96 GLY A C 1
ATOM 782 O O . GLY A 1 96 ? 22.082 3.941 -15.110 1.00 87.12 96 GLY A O 1
ATOM 783 N N . LEU A 1 97 ? 22.193 3.666 -12.877 1.00 91.69 97 LEU A N 1
ATOM 784 C CA . LEU A 1 97 ? 23.650 3.780 -12.788 1.00 91.69 97 LEU A CA 1
ATOM 785 C C . LEU A 1 97 ? 24.343 2.559 -13.396 1.00 91.69 97 LEU A C 1
ATOM 787 O O . LEU A 1 97 ? 25.238 2.733 -14.216 1.00 91.69 97 LEU A O 1
ATOM 791 N N . ALA A 1 98 ? 23.911 1.338 -13.063 1.00 90.31 98 ALA A N 1
ATOM 792 C CA . ALA A 1 98 ? 24.494 0.111 -13.612 1.00 90.31 98 ALA A CA 1
ATOM 793 C C . ALA A 1 98 ? 24.323 0.012 -15.138 1.00 90.31 98 ALA A C 1
ATOM 795 O O . ALA A 1 98 ? 25.233 -0.413 -15.855 1.00 90.31 98 ALA A O 1
ATOM 796 N N . PHE A 1 99 ? 23.170 0.438 -15.655 1.00 84.69 99 PHE A N 1
ATOM 797 C CA . PHE A 1 99 ? 22.937 0.518 -17.092 1.00 84.69 99 PHE A CA 1
ATOM 798 C C . PHE A 1 99 ? 23.817 1.593 -17.745 1.00 84.69 99 PHE A C 1
ATOM 800 O O . PHE A 1 99 ? 24.493 1.310 -18.734 1.00 84.69 99 PHE A O 1
ATOM 807 N N . SER A 1 100 ? 23.878 2.798 -17.162 1.00 88.56 100 SER A N 1
ATOM 808 C CA . SER A 1 100 ? 24.724 3.893 -17.661 1.00 88.56 100 SER A CA 1
ATOM 809 C C . SER A 1 100 ? 26.203 3.511 -17.724 1.00 88.56 100 SER A C 1
ATOM 811 O O . SER A 1 100 ? 26.857 3.782 -18.729 1.00 88.56 100 SER A O 1
ATOM 813 N N . THR A 1 101 ? 26.742 2.848 -16.696 1.00 89.19 101 THR A N 1
ATOM 814 C CA . THR A 1 101 ? 28.149 2.413 -16.689 1.00 89.19 101 THR A CA 1
ATOM 815 C C . THR A 1 101 ? 28.417 1.332 -17.731 1.00 89.19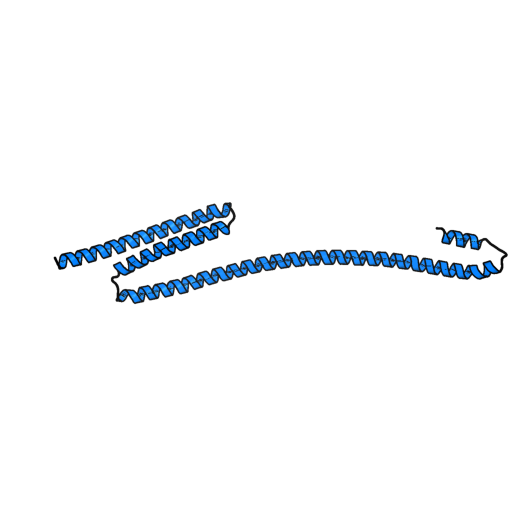 101 THR A C 1
ATOM 817 O O . THR A 1 101 ? 29.444 1.382 -18.406 1.00 89.19 101 THR A O 1
ATOM 820 N N . SER A 1 102 ? 27.482 0.398 -17.923 1.00 86.00 102 SER A N 1
ATOM 821 C CA . SER A 1 102 ? 27.586 -0.657 -18.941 1.00 86.00 102 SER A CA 1
ATOM 822 C C . SER A 1 102 ? 27.591 -0.084 -20.362 1.00 86.00 102 SER A C 1
ATOM 824 O O . SER A 1 102 ? 28.406 -0.489 -21.196 1.00 86.00 102 SER A O 1
ATOM 826 N N . VAL A 1 103 ? 26.719 0.896 -20.625 1.00 82.75 103 VAL A N 1
ATOM 827 C CA . VAL A 1 103 ? 26.676 1.653 -21.885 1.00 82.75 103 VAL A CA 1
ATOM 828 C C . VAL A 1 103 ? 27.986 2.412 -22.092 1.00 82.75 103 VAL A C 1
ATOM 830 O O . VAL A 1 103 ? 28.625 2.248 -23.129 1.00 82.75 103 VAL A O 1
ATOM 833 N N . LEU A 1 104 ? 28.427 3.184 -21.095 1.00 85.00 104 LEU A N 1
ATOM 834 C CA . LEU A 1 104 ? 29.627 4.016 -21.190 1.00 85.00 104 LEU A CA 1
ATOM 835 C C . LEU A 1 104 ? 30.903 3.186 -21.390 1.00 85.00 104 LEU A C 1
ATOM 837 O O . LEU A 1 104 ? 31.751 3.547 -22.198 1.00 85.00 104 LEU A O 1
ATOM 841 N N . SER A 1 105 ? 31.021 2.040 -20.717 1.00 85.75 105 SER A N 1
ATOM 842 C CA . SER A 1 105 ? 32.156 1.122 -20.883 1.00 85.75 105 SER A CA 1
ATOM 843 C C . SER A 1 105 ? 32.191 0.450 -22.262 1.00 85.75 105 SER A C 1
ATOM 845 O O . SER A 1 105 ? 33.255 0.042 -22.731 1.00 85.75 105 SER A O 1
ATOM 847 N N . SER A 1 106 ? 31.039 0.347 -22.926 1.00 83.12 106 SER A N 1
ATOM 848 C CA . SER A 1 106 ? 30.903 -0.290 -24.239 1.00 83.12 106 SER A CA 1
ATOM 849 C C . SER A 1 106 ? 31.027 0.695 -25.409 1.00 83.12 106 SER A C 1
ATOM 851 O O . SER A 1 106 ? 31.217 0.251 -26.541 1.00 83.12 106 SER A O 1
ATOM 853 N N . ILE A 1 107 ? 30.965 2.011 -25.153 1.00 80.69 107 ILE A N 1
ATOM 854 C CA . ILE A 1 107 ? 31.088 3.073 -26.171 1.00 80.69 107 ILE A CA 1
ATOM 855 C C . ILE A 1 107 ? 32.440 3.037 -26.896 1.00 80.69 107 ILE A C 1
ATOM 857 O O . ILE A 1 107 ? 32.490 3.312 -28.089 1.00 80.69 107 ILE A O 1
ATOM 861 N N . ASP A 1 108 ? 33.520 2.668 -26.205 1.00 77.31 108 ASP A N 1
ATOM 862 C CA . ASP A 1 108 ? 34.869 2.622 -26.791 1.00 77.31 108 ASP A CA 1
ATOM 863 C C . ASP A 1 108 ? 35.091 1.390 -27.695 1.00 77.31 108 ASP A C 1
ATOM 865 O O . ASP A 1 108 ? 35.921 1.392 -28.598 1.00 77.31 108 ASP A O 1
ATOM 869 N N . LYS A 1 109 ? 34.323 0.313 -27.483 1.00 73.81 109 LYS A N 1
ATOM 870 C CA . LYS A 1 109 ? 34.560 -0.994 -28.127 1.00 73.81 109 LYS A CA 1
ATOM 871 C C . LYS A 1 109 ? 33.621 -1.297 -29.289 1.00 73.81 109 LYS A C 1
ATOM 873 O O . LYS A 1 109 ? 33.935 -2.149 -30.120 1.00 73.81 109 LYS A O 1
ATOM 878 N N . ALA A 1 110 ? 32.449 -0.671 -29.326 1.00 75.75 110 ALA A N 1
ATOM 879 C CA . ALA A 1 110 ? 31.396 -0.984 -30.282 1.00 75.75 110 ALA A CA 1
ATOM 880 C C . ALA A 1 110 ? 31.027 0.237 -31.126 1.00 75.75 110 ALA A C 1
ATOM 882 O O . ALA A 1 110 ? 31.017 1.366 -30.645 1.00 75.75 110 ALA A O 1
ATOM 883 N N . ASN A 1 111 ? 30.654 -0.001 -32.385 1.00 80.25 111 ASN A N 1
ATOM 884 C CA . ASN A 1 111 ? 30.064 1.038 -33.221 1.00 80.25 111 ASN A CA 1
ATOM 885 C C . ASN A 1 111 ? 28.809 1.606 -32.537 1.00 80.25 111 ASN A C 1
ATOM 887 O O . ASN A 1 111 ? 27.948 0.843 -32.086 1.00 80.25 111 ASN A O 1
ATOM 891 N N . ALA A 1 112 ? 28.698 2.935 -32.486 1.00 80.44 112 ALA A N 1
ATOM 892 C CA . ALA A 1 112 ? 27.610 3.624 -31.797 1.00 80.44 112 ALA A CA 1
ATOM 893 C C . ALA A 1 112 ? 26.227 3.161 -32.294 1.00 80.44 112 ALA A C 1
ATOM 895 O O . ALA A 1 112 ? 25.320 2.957 -31.489 1.00 80.44 112 ALA A O 1
ATOM 896 N N . TYR A 1 113 ? 26.081 2.911 -33.600 1.00 82.25 113 TYR A N 1
ATOM 897 C CA . TYR A 1 113 ? 24.824 2.447 -34.198 1.00 82.25 113 TYR A CA 1
ATOM 898 C C . TYR A 1 113 ? 24.428 1.038 -33.730 1.00 82.25 113 TYR A C 1
ATOM 900 O O . TYR A 1 113 ? 23.286 0.832 -33.313 1.00 82.25 113 TYR A O 1
ATOM 908 N N . ARG A 1 114 ? 25.374 0.090 -33.691 1.00 82.56 114 ARG A N 1
ATOM 909 C CA . ARG A 1 114 ? 25.167 -1.261 -33.144 1.00 82.56 114 ARG A CA 1
ATOM 910 C C . ARG A 1 114 ? 24.747 -1.230 -31.682 1.00 82.56 114 ARG A C 1
ATOM 912 O O . ARG A 1 114 ? 23.855 -1.976 -31.281 1.00 82.56 114 ARG A O 1
ATOM 919 N N . LEU A 1 115 ? 25.396 -0.379 -30.888 1.00 84.44 115 LEU A N 1
ATOM 920 C CA . LEU A 1 115 ? 25.108 -0.253 -29.465 1.00 84.44 115 LEU A CA 1
ATOM 921 C C . LEU A 1 115 ? 23.687 0.283 -29.242 1.00 84.44 115 LEU A C 1
ATOM 923 O O . LEU A 1 115 ? 22.914 -0.320 -28.501 1.00 84.44 115 LEU A O 1
ATOM 927 N N . VAL A 1 116 ? 23.312 1.359 -29.940 1.00 85.19 116 VAL A N 1
ATOM 928 C CA . VAL A 1 116 ? 21.960 1.938 -29.873 1.00 85.19 116 VAL A CA 1
ATOM 929 C C . VAL A 1 116 ? 20.897 0.931 -30.317 1.00 85.19 116 VAL A C 1
ATOM 931 O O . VAL A 1 116 ? 19.866 0.809 -29.658 1.00 85.19 116 VAL A O 1
ATOM 934 N N . PHE A 1 117 ? 21.157 0.163 -31.378 1.00 84.44 117 PHE A N 1
ATOM 935 C CA . PHE A 1 117 ? 20.237 -0.862 -31.872 1.00 84.44 117 PHE A CA 1
ATOM 936 C C . PHE A 1 117 ? 19.945 -1.948 -30.823 1.00 84.44 117 PHE A C 1
ATOM 938 O O . PHE A 1 117 ? 18.782 -2.228 -30.525 1.00 84.44 117 PHE A O 1
ATOM 945 N N . VAL A 1 118 ? 20.988 -2.527 -30.217 1.00 85.19 118 VAL A N 1
ATOM 946 C CA . VAL A 1 118 ? 20.832 -3.577 -29.194 1.00 85.19 118 VAL A CA 1
ATOM 947 C C . VAL A 1 118 ? 20.154 -3.027 -27.935 1.00 85.19 118 VAL A C 1
ATOM 949 O O . VAL A 1 118 ? 19.272 -3.680 -27.378 1.00 85.19 118 VAL A O 1
ATOM 952 N N . MET A 1 119 ? 20.502 -1.810 -27.510 1.00 85.62 119 MET A N 1
ATOM 953 C CA . MET A 1 119 ? 19.889 -1.174 -26.339 1.00 85.62 119 MET A CA 1
ATOM 954 C C . MET A 1 119 ? 18.404 -0.872 -26.558 1.00 85.62 119 MET A C 1
ATOM 956 O O . MET A 1 119 ? 17.590 -1.150 -25.678 1.00 85.62 119 MET A O 1
ATOM 960 N N . ALA A 1 120 ? 18.030 -0.365 -27.736 1.00 87.06 120 ALA A N 1
ATOM 961 C CA . ALA A 1 120 ? 16.632 -0.124 -28.085 1.00 87.06 120 ALA A CA 1
ATOM 962 C C . ALA A 1 120 ? 15.823 -1.432 -28.124 1.00 87.06 120 ALA A C 1
ATOM 964 O O . ALA A 1 120 ? 14.697 -1.472 -27.631 1.00 87.06 120 ALA A O 1
ATOM 965 N N . PHE A 1 121 ? 16.412 -2.522 -28.631 1.00 85.50 121 PHE A N 1
ATOM 966 C CA . PHE A 1 121 ? 15.775 -3.841 -28.637 1.00 85.50 121 PHE A CA 1
ATOM 967 C C . PHE A 1 121 ? 15.490 -4.359 -27.220 1.00 85.50 121 PHE A C 1
ATOM 969 O O . PHE A 1 121 ? 14.376 -4.793 -26.921 1.00 85.50 121 PHE A O 1
ATOM 976 N N . ILE A 1 122 ? 16.480 -4.263 -26.327 1.00 87.19 122 ILE A N 1
ATOM 977 C CA . ILE A 1 122 ? 16.340 -4.667 -24.922 1.00 87.19 122 ILE A CA 1
ATOM 978 C C . ILE A 1 122 ? 15.295 -3.795 -24.216 1.00 87.19 122 ILE A C 1
ATOM 980 O O . ILE A 1 122 ? 14.425 -4.329 -23.528 1.00 87.19 122 ILE A O 1
ATOM 984 N N . ALA A 1 123 ? 15.335 -2.474 -24.415 1.00 86.69 123 ALA A N 1
ATOM 985 C CA . ALA A 1 123 ? 14.383 -1.540 -23.816 1.00 86.69 123 ALA A CA 1
ATOM 986 C C . ALA A 1 123 ? 12.937 -1.809 -24.263 1.00 86.69 123 ALA A C 1
ATOM 988 O O . ALA A 1 123 ? 12.021 -1.738 -23.443 1.00 86.69 123 ALA A O 1
ATOM 989 N N . LEU A 1 124 ? 12.729 -2.180 -25.531 1.00 88.00 124 LEU A N 1
ATOM 990 C CA . LEU A 1 124 ? 11.416 -2.554 -26.057 1.00 88.00 124 LEU A CA 1
ATOM 991 C C . LEU A 1 124 ? 10.895 -3.830 -25.384 1.00 88.00 124 LEU A C 1
ATOM 993 O O . LEU A 1 124 ? 9.750 -3.867 -24.933 1.00 88.00 124 LEU A O 1
ATOM 997 N N . PHE A 1 125 ? 11.726 -4.867 -25.270 1.00 87.25 125 PHE A N 1
ATOM 998 C CA . PHE A 1 125 ? 11.328 -6.128 -24.637 1.00 87.25 125 PHE A CA 1
ATOM 999 C C . PHE A 1 125 ? 11.040 -5.958 -23.140 1.00 87.25 125 PHE A C 1
ATOM 1001 O O . PHE A 1 125 ? 9.948 -6.290 -22.675 1.00 87.25 125 PHE A O 1
ATOM 1008 N N . PHE A 1 126 ? 11.990 -5.398 -22.386 1.00 86.56 126 PHE A N 1
ATOM 1009 C CA . PHE A 1 126 ? 11.845 -5.202 -20.942 1.00 86.56 126 PHE A CA 1
ATOM 1010 C C . PHE A 1 126 ? 10.722 -4.221 -20.603 1.00 86.56 126 PHE A C 1
ATOM 1012 O O . PHE A 1 126 ? 9.954 -4.480 -19.678 1.00 86.56 126 PHE A O 1
ATOM 1019 N N . GLY A 1 127 ? 10.570 -3.137 -21.369 1.00 86.62 127 GLY A N 1
ATOM 1020 C CA . GLY A 1 127 ? 9.480 -2.182 -21.179 1.00 86.62 127 GLY A CA 1
ATOM 1021 C C . GLY A 1 127 ? 8.104 -2.834 -21.323 1.00 86.62 127 GLY A C 1
ATOM 1022 O O . GLY A 1 127 ? 7.232 -2.625 -20.480 1.00 86.62 127 GLY A O 1
ATOM 1023 N N . ASN A 1 128 ? 7.910 -3.685 -22.337 1.00 87.75 128 ASN A N 1
ATOM 1024 C CA . ASN A 1 128 ? 6.643 -4.397 -22.530 1.00 87.75 128 ASN A CA 1
ATOM 1025 C C . ASN A 1 128 ? 6.377 -5.448 -21.441 1.00 87.75 128 ASN A C 1
ATOM 1027 O O . ASN A 1 128 ? 5.237 -5.575 -20.990 1.00 87.75 128 ASN A O 1
ATOM 1031 N N . ILE A 1 129 ? 7.409 -6.158 -20.969 1.00 89.00 129 ILE A N 1
ATOM 1032 C CA . ILE A 1 129 ? 7.278 -7.094 -19.839 1.00 89.00 129 ILE A CA 1
ATOM 1033 C C . ILE A 1 129 ? 6.859 -6.346 -18.567 1.00 89.00 129 ILE A C 1
ATOM 1035 O O . ILE A 1 129 ? 5.918 -6.762 -17.890 1.00 89.00 129 ILE A O 1
ATOM 1039 N N . LEU A 1 130 ? 7.510 -5.218 -18.261 1.00 87.62 130 LEU A N 1
ATOM 1040 C CA . LEU A 1 130 ? 7.158 -4.385 -17.108 1.00 87.62 130 LEU A CA 1
ATOM 1041 C C . LEU A 1 130 ? 5.729 -3.842 -17.216 1.00 87.62 130 LEU A C 1
ATOM 1043 O O . LEU A 1 130 ? 4.990 -3.868 -16.234 1.00 87.62 130 LEU A O 1
ATOM 1047 N N . TYR A 1 131 ? 5.306 -3.409 -18.405 1.00 86.75 131 TYR A N 1
ATOM 1048 C CA . TYR A 1 131 ? 3.933 -2.961 -18.639 1.00 86.75 131 TYR A CA 1
ATOM 1049 C C . TYR A 1 131 ? 2.905 -4.065 -18.370 1.00 86.75 131 TYR A C 1
ATOM 1051 O O . TYR A 1 131 ? 1.906 -3.821 -17.691 1.00 86.75 131 TYR A O 1
ATOM 1059 N N . LEU A 1 132 ? 3.158 -5.286 -18.851 1.00 84.56 132 LEU A N 1
ATOM 1060 C CA . LEU A 1 132 ? 2.278 -6.430 -18.612 1.00 84.56 132 LEU A CA 1
ATOM 1061 C C . LEU A 1 132 ? 2.193 -6.756 -17.116 1.00 84.56 132 LEU A C 1
ATOM 1063 O O . LEU A 1 132 ? 1.097 -6.973 -16.597 1.00 84.56 132 LEU A O 1
ATOM 1067 N N . LEU A 1 133 ? 3.327 -6.711 -16.410 1.00 82.94 133 LEU A N 1
ATOM 1068 C CA . LEU A 1 133 ? 3.384 -6.936 -14.968 1.00 82.94 133 LEU A CA 1
ATOM 1069 C C . LEU A 1 133 ? 2.590 -5.875 -14.189 1.00 82.94 133 LEU A C 1
ATOM 1071 O O . LEU A 1 133 ? 1.779 -6.226 -13.333 1.00 82.94 133 LEU A O 1
ATOM 1075 N N . PHE A 1 134 ? 2.764 -4.587 -14.503 1.00 80.75 134 PHE A N 1
ATOM 1076 C CA . PHE A 1 134 ? 2.015 -3.510 -13.848 1.00 80.75 134 PHE A CA 1
ATOM 1077 C C . PHE A 1 134 ? 0.522 -3.544 -14.180 1.00 80.75 134 PHE A C 1
ATOM 1079 O O . PHE A 1 134 ? -0.305 -3.311 -13.298 1.00 80.75 134 PHE A O 1
ATOM 1086 N N . SER A 1 135 ? 0.160 -3.877 -15.422 1.00 81.38 135 SER A N 1
ATOM 1087 C CA . SER A 1 135 ? -1.235 -4.070 -15.826 1.00 81.38 135 SER A CA 1
ATOM 1088 C C . SER A 1 135 ? -1.886 -5.210 -15.036 1.00 81.38 135 SER A C 1
ATOM 1090 O O . SER A 1 135 ? -2.995 -5.058 -14.520 1.00 81.38 135 SER A O 1
ATOM 1092 N N . PHE A 1 136 ? -1.168 -6.322 -14.851 1.00 79.38 136 PHE A N 1
ATOM 1093 C CA . PHE A 1 136 ? -1.624 -7.437 -14.026 1.00 79.38 136 PHE A CA 1
ATOM 1094 C C . PHE A 1 136 ? -1.785 -7.041 -12.550 1.00 79.38 136 PHE A C 1
ATOM 1096 O O . PHE A 1 136 ? -2.827 -7.318 -11.954 1.00 79.38 136 PHE A O 1
ATOM 1103 N N . LEU A 1 137 ? -0.811 -6.321 -11.982 1.00 78.62 137 LEU A N 1
ATOM 1104 C CA . LEU A 1 137 ? -0.882 -5.810 -10.609 1.00 78.62 137 LEU A CA 1
ATOM 1105 C C . LEU A 1 137 ? -2.095 -4.888 -10.406 1.00 78.62 137 LEU A C 1
ATOM 1107 O O . LEU A 1 137 ? -2.850 -5.034 -9.446 1.00 78.62 137 LEU A O 1
ATOM 1111 N N . SER A 1 138 ? -2.312 -3.964 -11.343 1.00 71.69 138 SER A N 1
ATOM 1112 C CA . SER A 1 138 ? -3.439 -3.027 -11.339 1.00 71.69 138 SER A CA 1
ATOM 1113 C C . SER A 1 138 ? -4.786 -3.758 -11.411 1.00 71.69 138 SER A C 1
ATOM 1115 O O . SER A 1 138 ? -5.730 -3.405 -10.701 1.00 71.69 138 SER A O 1
ATOM 1117 N N . LYS A 1 139 ? -4.864 -4.849 -12.188 1.00 73.81 139 LYS A N 1
ATOM 1118 C CA . LYS A 1 139 ? -6.073 -5.675 -12.311 1.00 73.81 139 LYS A CA 1
ATOM 1119 C C . LYS A 1 139 ? -6.468 -6.358 -10.999 1.00 73.81 139 LYS A C 1
ATOM 1121 O O . LYS A 1 139 ? -7.669 -6.539 -10.773 1.00 73.81 139 LYS A O 1
ATOM 1126 N N . ILE A 1 140 ? -5.491 -6.718 -10.165 1.00 74.88 140 ILE A N 1
ATOM 1127 C CA . ILE A 1 140 ? -5.697 -7.380 -8.866 1.00 74.88 140 ILE A CA 1
ATOM 1128 C C . ILE A 1 140 ? -5.984 -6.366 -7.753 1.00 74.88 140 ILE A C 1
ATOM 1130 O O . ILE A 1 140 ? -6.808 -6.640 -6.888 1.00 74.88 140 ILE A O 1
ATOM 1134 N N . SER A 1 141 ? -5.328 -5.206 -7.780 1.00 70.88 141 SER A N 1
ATOM 1135 C CA . SER A 1 141 ? -5.304 -4.282 -6.640 1.00 70.88 141 SER A CA 1
ATOM 1136 C C . SER A 1 141 ? -6.489 -3.301 -6.574 1.00 70.88 141 SER A C 1
ATOM 1138 O O . SER A 1 141 ? -6.821 -2.819 -5.497 1.00 70.88 141 SER A O 1
ATOM 1140 N N . LEU A 1 142 ? -7.142 -2.986 -7.702 1.00 69.38 142 LEU A N 1
ATOM 1141 C CA . LEU A 1 142 ? -8.068 -1.841 -7.783 1.00 69.38 142 LEU A CA 1
ATOM 1142 C C . LEU A 1 142 ? -9.549 -2.218 -7.885 1.00 69.38 142 LEU A C 1
ATOM 1144 O O . LEU A 1 142 ? -9.911 -3.307 -8.341 1.00 69.38 142 LEU A O 1
ATOM 1148 N N . SER A 1 143 ? -10.418 -1.276 -7.515 1.00 65.38 143 SER A N 1
ATOM 1149 C CA . SER A 1 143 ? -11.866 -1.346 -7.743 1.00 65.38 143 SER A CA 1
ATOM 1150 C C . SER A 1 143 ? -12.219 -1.081 -9.219 1.00 65.38 143 SER A C 1
ATOM 1152 O O . SER A 1 143 ? -11.418 -0.540 -9.979 1.00 65.38 143 SER A O 1
ATOM 1154 N N . LYS A 1 144 ? -13.409 -1.498 -9.676 1.00 64.94 144 LYS A N 1
ATOM 1155 C CA . LYS A 1 144 ? -13.785 -1.495 -11.109 1.00 64.94 144 LYS A CA 1
ATOM 1156 C C . LYS A 1 144 ? -13.749 -0.097 -11.759 1.00 64.94 144 LYS A C 1
ATOM 1158 O O . LYS A 1 144 ? -13.372 -0.004 -12.918 1.00 64.94 144 LYS A O 1
ATOM 1163 N N . GLU A 1 145 ? -14.071 0.964 -11.018 1.00 63.88 145 GLU A N 1
ATOM 1164 C CA . GLU A 1 145 ? -14.040 2.354 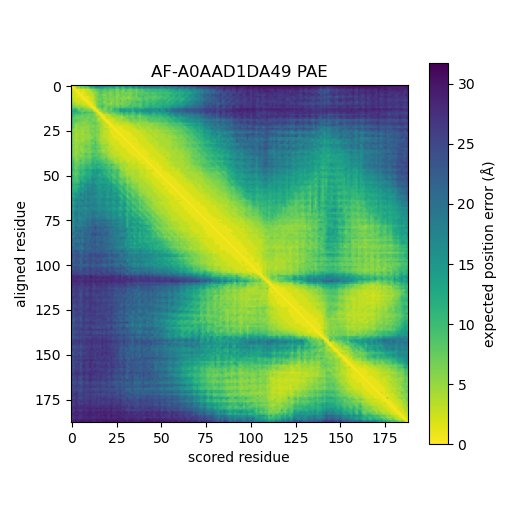-11.513 1.00 63.88 145 GLU A CA 1
ATOM 1165 C C . GLU A 1 145 ? -12.618 2.937 -11.579 1.00 63.88 145 GLU A C 1
ATOM 1167 O O . GLU A 1 145 ? -12.278 3.677 -12.504 1.00 63.88 145 GLU A O 1
ATOM 1172 N N . GLU A 1 146 ? -11.748 2.568 -10.637 1.00 65.44 146 GLU A N 1
ATOM 1173 C CA . GLU A 1 146 ? -10.345 2.999 -10.636 1.00 65.44 146 GLU A CA 1
ATOM 1174 C C . GLU A 1 146 ? -9.534 2.307 -11.741 1.00 65.44 146 GLU A C 1
ATOM 1176 O O . GLU A 1 146 ? -8.596 2.901 -12.279 1.00 65.44 146 GLU A O 1
ATOM 1181 N N . LYS A 1 147 ? -9.939 1.091 -12.143 1.00 64.56 147 LYS A N 1
ATOM 1182 C CA . LYS A 1 147 ? -9.337 0.343 -13.259 1.00 64.56 147 LYS A CA 1
ATOM 1183 C C . LYS A 1 147 ? -9.421 1.102 -14.576 1.00 64.56 147 LYS A C 1
ATOM 1185 O O . LYS A 1 147 ? -8.385 1.313 -15.198 1.00 64.56 147 LYS A O 1
ATOM 1190 N N . ASP A 1 148 ? -10.604 1.564 -14.977 1.00 65.88 148 ASP A N 1
ATOM 1191 C CA . ASP A 1 148 ? -10.793 2.193 -16.293 1.00 65.88 148 ASP A CA 1
ATOM 1192 C C . ASP A 1 148 ? -10.026 3.518 -16.414 1.00 65.88 148 ASP A C 1
ATOM 1194 O O . ASP A 1 148 ? -9.469 3.850 -17.468 1.00 65.88 148 ASP A O 1
ATOM 1198 N N . LYS A 1 149 ? -9.944 4.278 -15.317 1.00 70.00 149 LYS A N 1
ATOM 1199 C CA . LYS A 1 149 ? -9.194 5.537 -15.278 1.00 70.00 149 LYS A CA 1
ATOM 1200 C C . LYS A 1 149 ? -7.683 5.294 -15.291 1.00 70.00 149 LYS A C 1
ATOM 1202 O O . LYS A 1 149 ? -6.968 5.956 -16.046 1.00 70.00 149 LYS A O 1
ATOM 1207 N N . GLN A 1 150 ? -7.196 4.336 -14.501 1.00 68.56 150 GLN A N 1
ATOM 1208 C CA . GLN A 1 150 ? -5.772 4.010 -14.429 1.00 68.56 150 GLN A CA 1
ATOM 1209 C C . GLN A 1 150 ? -5.262 3.315 -15.695 1.00 68.56 150 GLN A C 1
ATOM 1211 O O . GLN A 1 150 ? -4.181 3.643 -16.180 1.00 68.56 150 GLN A O 1
ATOM 1216 N N . GLU A 1 151 ? -6.036 2.399 -16.273 1.00 69.19 151 GLU A N 1
ATOM 1217 C CA . GLU A 1 151 ? -5.672 1.691 -17.500 1.00 69.19 151 GLU A CA 1
ATOM 1218 C C . GLU A 1 151 ? -5.498 2.673 -18.666 1.00 69.19 151 GLU A C 1
ATOM 1220 O O . GLU A 1 151 ? -4.495 2.623 -19.381 1.00 69.19 151 GLU A O 1
ATOM 1225 N N . ASN A 1 152 ? -6.412 3.638 -18.811 1.00 69.75 152 ASN A N 1
ATOM 1226 C CA . ASN A 1 152 ? -6.281 4.701 -19.807 1.00 69.75 152 ASN A CA 1
ATOM 1227 C C . ASN A 1 152 ? -5.096 5.637 -19.526 1.00 69.75 152 ASN A C 1
ATOM 1229 O O . ASN A 1 152 ? -4.421 6.074 -20.464 1.00 69.75 152 ASN A O 1
ATOM 1233 N N . PHE A 1 153 ? -4.812 5.920 -18.251 1.00 73.12 153 PHE A N 1
ATOM 1234 C CA . PHE A 1 153 ? -3.667 6.736 -17.854 1.00 73.12 153 PHE A CA 1
ATOM 1235 C C . PHE A 1 153 ? -2.326 6.052 -18.143 1.00 73.12 153 PHE A C 1
ATOM 1237 O O . PHE A 1 153 ? -1.398 6.735 -18.552 1.00 73.12 153 PHE A O 1
ATOM 1244 N N . PHE A 1 154 ? -2.220 4.726 -18.001 1.00 71.19 154 PHE A N 1
ATOM 1245 C CA . PHE A 1 154 ? -0.993 3.974 -18.299 1.00 71.19 154 PHE A CA 1
ATOM 1246 C C . PHE A 1 154 ? -0.831 3.623 -19.786 1.00 71.19 154 PHE A C 1
ATOM 1248 O O . PHE A 1 154 ? 0.294 3.556 -20.280 1.00 71.19 154 PHE A O 1
ATOM 1255 N N . LYS A 1 155 ? -1.926 3.436 -20.536 1.00 79.31 155 LYS A N 1
ATOM 1256 C CA . LYS A 1 155 ? -1.870 3.130 -21.978 1.00 79.31 155 LYS A CA 1
ATOM 1257 C C . LYS A 1 155 ? -1.274 4.266 -22.811 1.00 79.31 155 LYS A C 1
ATOM 1259 O O . LYS A 1 155 ? -0.449 4.007 -23.683 1.00 79.31 155 LYS A O 1
ATOM 1264 N N . LYS A 1 156 ? -1.657 5.521 -22.543 1.00 81.44 156 LYS A N 1
ATOM 1265 C CA . LYS A 1 156 ? -1.156 6.698 -23.281 1.00 81.44 156 LYS A CA 1
ATOM 1266 C C . LYS A 1 156 ? 0.374 6.881 -23.215 1.00 81.44 156 LYS A C 1
ATOM 1268 O O . LYS A 1 156 ? 0.981 6.992 -24.281 1.00 81.44 156 LYS A O 1
ATOM 1273 N N . PRO A 1 157 ? 1.019 6.904 -22.033 1.00 83.50 157 PRO A N 1
ATOM 1274 C CA . PRO A 1 157 ? 2.468 7.041 -21.931 1.00 83.50 157 PRO A CA 1
ATOM 1275 C C . PRO A 1 157 ? 3.194 5.799 -22.449 1.00 83.50 157 PRO A C 1
ATOM 1277 O O . PRO A 1 157 ? 4.230 5.946 -23.085 1.00 83.50 157 PRO A O 1
ATOM 1280 N N . MET A 1 158 ? 2.639 4.593 -22.261 1.00 84.50 158 MET A N 1
ATOM 1281 C CA . MET A 1 158 ? 3.247 3.370 -22.798 1.00 84.50 158 MET A CA 1
ATOM 1282 C C . MET A 1 158 ? 3.271 3.368 -24.328 1.00 84.50 158 MET A C 1
ATOM 1284 O O . MET A 1 158 ? 4.277 3.010 -24.934 1.00 84.50 158 MET A O 1
ATOM 1288 N N . PHE A 1 159 ? 2.182 3.809 -24.962 1.00 85.81 159 PHE A N 1
ATOM 1289 C CA . PHE A 1 159 ? 2.132 3.953 -26.413 1.00 85.81 159 PHE A CA 1
ATOM 1290 C C . PHE A 1 159 ? 3.200 4.934 -26.915 1.00 85.81 159 PHE A C 1
ATOM 1292 O O . PHE A 1 159 ? 3.929 4.617 -27.851 1.00 85.81 159 PHE A O 1
ATOM 1299 N N . TRP A 1 160 ? 3.349 6.083 -26.249 1.00 88.88 160 TRP A N 1
ATOM 1300 C CA . TRP A 1 160 ? 4.395 7.061 -26.563 1.00 88.88 160 TRP A CA 1
ATOM 1301 C C . TRP A 1 160 ? 5.812 6.517 -26.351 1.00 88.88 160 TRP A C 1
ATOM 1303 O O . TRP A 1 160 ? 6.675 6.730 -27.200 1.00 88.88 160 TRP A O 1
ATOM 1313 N N . PHE A 1 161 ? 6.050 5.786 -25.261 1.00 89.56 161 PHE A N 1
ATOM 1314 C CA . PHE A 1 161 ? 7.331 5.134 -24.990 1.00 89.56 161 PHE A CA 1
ATOM 1315 C C . PHE A 1 161 ? 7.682 4.116 -26.081 1.00 89.56 161 PHE A C 1
ATOM 1317 O O . PHE A 1 161 ? 8.751 4.206 -26.681 1.00 89.56 161 PHE A O 1
ATOM 1324 N N . ASN A 1 162 ? 6.761 3.201 -26.397 1.00 89.75 162 ASN A N 1
ATOM 1325 C CA . ASN A 1 162 ? 6.960 2.198 -27.444 1.00 89.75 162 ASN A CA 1
ATOM 1326 C C . ASN A 1 162 ? 7.195 2.850 -28.813 1.00 89.75 162 ASN A C 1
ATOM 1328 O O . ASN A 1 162 ? 8.084 2.416 -29.546 1.00 89.75 162 ASN A O 1
ATOM 1332 N N . LEU A 1 163 ? 6.453 3.911 -29.147 1.00 91.62 163 LEU A N 1
ATOM 1333 C CA . LEU A 1 163 ? 6.653 4.666 -30.385 1.00 91.62 163 LEU A CA 1
ATOM 1334 C C . LEU A 1 163 ? 8.062 5.275 -30.444 1.00 91.62 163 LEU A C 1
ATOM 1336 O O . LEU A 1 163 ? 8.758 5.116 -31.445 1.00 91.62 163 LEU A O 1
ATOM 1340 N N . MET A 1 164 ? 8.503 5.921 -29.362 1.00 91.00 164 MET A N 1
ATOM 1341 C CA . MET A 1 164 ? 9.820 6.556 -29.286 1.00 91.00 164 MET A CA 1
ATOM 1342 C C . MET A 1 164 ? 10.954 5.527 -29.420 1.00 91.00 164 MET A C 1
ATOM 1344 O O . MET A 1 164 ? 11.845 5.698 -30.254 1.00 91.00 164 MET A O 1
ATOM 1348 N N . VAL A 1 165 ? 10.881 4.414 -28.679 1.00 89.75 165 VAL A N 1
ATOM 1349 C CA . VAL A 1 165 ? 11.880 3.331 -28.743 1.00 89.75 165 VAL A CA 1
ATOM 1350 C C . VAL A 1 165 ? 11.919 2.687 -30.130 1.00 89.75 165 VAL A C 1
ATOM 1352 O O . VAL A 1 165 ? 13.000 2.386 -30.632 1.00 89.75 165 VAL A O 1
ATOM 1355 N N . THR A 1 166 ? 10.768 2.532 -30.789 1.00 88.81 166 THR A N 1
ATOM 1356 C CA . THR A 1 166 ? 10.697 1.971 -32.148 1.00 88.81 166 THR A CA 1
ATOM 1357 C C . THR A 1 166 ? 11.372 2.885 -33.172 1.00 88.81 166 THR A C 1
ATOM 1359 O O . THR A 1 166 ? 12.109 2.403 -34.029 1.00 88.81 166 THR A O 1
ATOM 1362 N N . 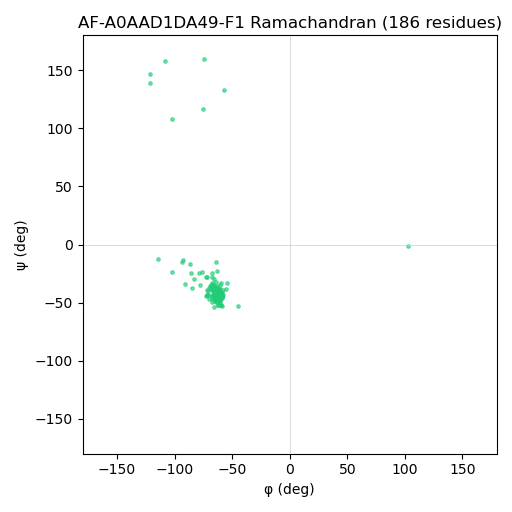ILE A 1 167 ? 11.193 4.206 -33.068 1.00 91.69 167 ILE A N 1
ATOM 1363 C CA . ILE A 1 167 ? 11.889 5.172 -33.934 1.00 91.69 167 ILE A CA 1
ATOM 1364 C C . ILE A 1 167 ? 13.408 5.080 -33.722 1.00 91.69 167 ILE A C 1
ATOM 1366 O O . ILE A 1 167 ? 14.162 4.998 -34.692 1.00 91.69 167 ILE A O 1
ATOM 1370 N N . LEU A 1 168 ? 13.857 5.024 -32.464 1.00 88.88 168 LEU A N 1
ATOM 1371 C CA . LEU A 1 168 ? 15.270 4.848 -32.108 1.00 88.88 168 LEU A CA 1
ATOM 1372 C C . LEU A 1 168 ? 15.856 3.546 -32.674 1.00 88.88 168 LEU A C 1
ATOM 1374 O O . LEU A 1 168 ? 16.969 3.540 -33.201 1.00 88.88 168 LEU A O 1
ATOM 1378 N N . PHE A 1 169 ? 15.087 2.458 -32.612 1.00 90.19 169 PHE A N 1
ATOM 1379 C CA . PHE A 1 169 ? 15.460 1.161 -33.165 1.00 90.19 169 PHE A CA 1
ATOM 1380 C C . PHE A 1 169 ? 15.643 1.215 -34.689 1.00 90.19 169 PHE A C 1
ATOM 1382 O O . PHE A 1 169 ? 16.655 0.737 -35.202 1.00 90.19 169 PHE A O 1
ATOM 1389 N N . VAL A 1 170 ? 14.715 1.854 -35.413 1.00 90.00 170 VAL A N 1
ATOM 1390 C CA . VAL A 1 170 ? 14.803 2.017 -36.876 1.00 90.00 170 VAL A CA 1
ATOM 1391 C C . VAL A 1 170 ? 16.008 2.874 -37.271 1.00 90.00 170 VAL A C 1
ATOM 1393 O O . VAL A 1 170 ? 16.727 2.511 -38.199 1.00 90.00 170 VAL A O 1
ATOM 1396 N N . ILE A 1 171 ? 16.284 3.967 -36.552 1.00 88.88 171 ILE A N 1
ATOM 1397 C CA . ILE A 1 171 ? 17.463 4.815 -36.805 1.00 88.88 171 ILE A CA 1
ATOM 1398 C C . ILE A 1 171 ? 18.760 4.019 -36.603 1.00 88.88 171 ILE A C 1
ATOM 1400 O O . ILE A 1 171 ? 19.648 4.068 -37.455 1.00 88.88 171 ILE A O 1
ATOM 1404 N N . GLY A 1 172 ? 18.859 3.254 -35.510 1.00 86.81 172 GLY A N 1
ATOM 1405 C CA . GLY A 1 172 ? 20.009 2.385 -35.249 1.00 86.81 172 GLY A CA 1
ATOM 1406 C C . GLY A 1 172 ? 20.208 1.335 -36.347 1.00 86.81 172 GLY A C 1
ATOM 1407 O O . GLY A 1 172 ? 21.329 1.134 -36.813 1.00 86.81 172 GLY A O 1
ATOM 1408 N N . PHE A 1 173 ? 19.116 0.726 -36.818 1.00 88.06 173 PHE A N 1
ATOM 1409 C CA . PHE A 1 173 ? 19.143 -0.271 -37.889 1.00 88.06 173 PHE A CA 1
ATOM 1410 C C . PHE A 1 173 ? 19.582 0.314 -39.241 1.00 88.06 173 PHE A C 1
ATOM 1412 O O . PHE A 1 173 ? 20.455 -0.248 -39.899 1.00 88.06 173 PHE A O 1
ATOM 1419 N N . VAL A 1 174 ? 19.025 1.461 -39.647 1.00 88.88 174 VAL A N 1
ATOM 1420 C CA . VAL A 1 174 ? 19.400 2.143 -40.901 1.00 88.88 174 VAL A CA 1
ATOM 1421 C C . VAL A 1 174 ? 20.856 2.612 -40.857 1.00 88.88 174 VAL A C 1
ATOM 1423 O O . VAL A 1 174 ? 21.569 2.485 -41.852 1.00 88.88 174 VAL A O 1
ATOM 1426 N N . GLY A 1 175 ? 21.317 3.108 -39.705 1.00 86.31 175 GLY A N 1
ATOM 1427 C CA . GLY A 1 175 ? 22.711 3.4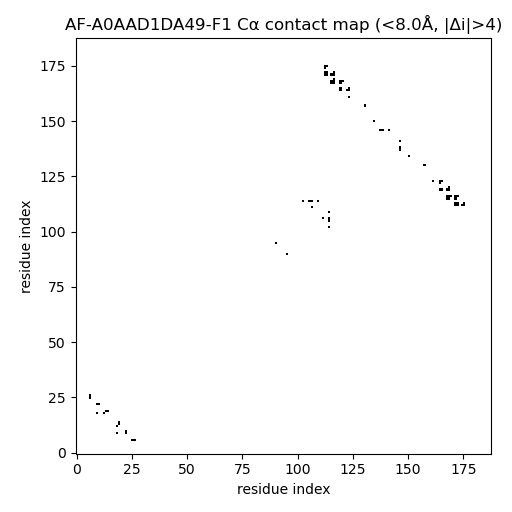99 -39.501 1.00 86.31 175 GLY A CA 1
ATOM 1428 C C . GLY A 1 175 ? 23.687 2.333 -39.686 1.00 86.31 175 GLY A C 1
ATOM 1429 O O . GLY A 1 175 ? 24.667 2.467 -40.418 1.00 86.31 175 GLY A O 1
ATOM 1430 N N . GLU A 1 176 ? 23.391 1.170 -39.100 1.00 83.31 176 GLU A N 1
ATOM 1431 C CA . GLU A 1 176 ? 24.172 -0.057 -39.322 1.00 83.31 176 GLU A CA 1
ATOM 1432 C C . GLU A 1 176 ? 24.144 -0.503 -40.792 1.00 83.31 176 GLU A C 1
ATOM 1434 O O . GLU A 1 176 ? 25.192 -0.791 -41.374 1.00 83.31 176 GLU A O 1
ATOM 1439 N N . LEU A 1 177 ? 22.971 -0.487 -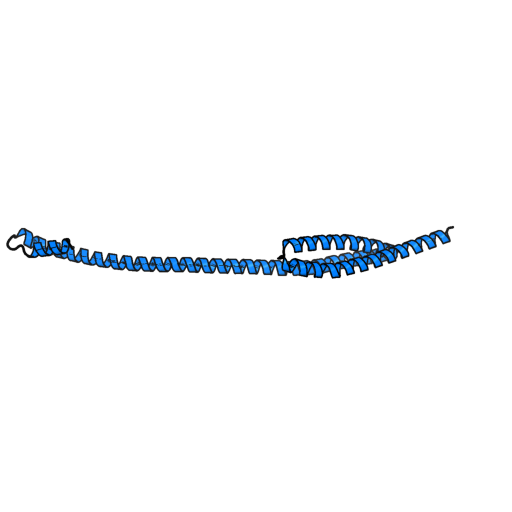41.435 1.00 84.56 177 LEU A N 1
ATOM 1440 C CA . LEU A 1 177 ? 22.830 -0.882 -42.839 1.00 84.56 177 LEU A CA 1
ATOM 1441 C C . LEU A 1 177 ? 23.661 0.015 -43.774 1.00 84.56 177 LEU A C 1
ATOM 1443 O O . LEU A 1 177 ? 24.332 -0.483 -44.680 1.00 84.56 177 LEU A O 1
ATOM 1447 N N . HIS A 1 178 ? 23.670 1.329 -43.526 1.00 85.62 178 HIS A N 1
ATOM 1448 C CA . HIS A 1 178 ? 24.450 2.285 -44.311 1.00 85.62 178 HIS A CA 1
ATOM 1449 C C . HIS A 1 178 ? 25.964 2.063 -44.165 1.00 85.62 178 HIS A C 1
ATOM 1451 O O . HIS A 1 178 ? 26.711 2.194 -45.138 1.00 85.62 178 HIS A O 1
ATOM 1457 N N . ILE A 1 179 ? 26.431 1.687 -42.971 1.00 83.81 179 ILE A N 1
ATOM 1458 C CA . ILE A 1 179 ? 27.845 1.374 -42.722 1.00 83.81 179 ILE A CA 1
ATOM 1459 C C . ILE A 1 179 ? 28.259 0.096 -43.454 1.00 83.81 179 ILE A C 1
ATOM 1461 O O . ILE A 1 179 ? 29.302 0.083 -44.111 1.00 83.81 179 ILE A O 1
ATOM 1465 N N . ILE A 1 180 ? 27.427 -0.948 -43.408 1.00 83.50 180 ILE A N 1
ATOM 1466 C CA . ILE A 1 180 ? 27.675 -2.206 -44.124 1.00 83.50 180 ILE A CA 1
ATOM 1467 C C . ILE A 1 180 ? 27.737 -1.958 -45.637 1.00 83.50 180 ILE A C 1
ATOM 1469 O O . ILE A 1 180 ? 28.684 -2.396 -46.289 1.00 83.50 180 ILE A O 1
ATOM 1473 N N . GLN A 1 181 ? 26.795 -1.193 -46.199 1.00 84.38 181 GLN A N 1
ATOM 1474 C CA . GLN A 1 181 ? 26.807 -0.837 -47.624 1.00 84.38 181 GLN A CA 1
ATOM 1475 C C . GLN A 1 181 ? 28.071 -0.070 -48.031 1.00 84.38 181 GLN A C 1
ATOM 1477 O O . GLN A 1 181 ? 28.660 -0.353 -49.075 1.00 84.38 181 GLN A O 1
ATOM 1482 N N . ARG A 1 182 ? 28.526 0.873 -47.196 1.00 81.88 182 ARG A N 1
ATOM 1483 C CA . ARG A 1 182 ? 29.743 1.652 -47.462 1.00 81.88 182 ARG A CA 1
ATOM 1484 C C . ARG A 1 182 ? 31.009 0.788 -47.408 1.00 81.88 182 ARG A C 1
ATOM 1486 O O . ARG A 1 182 ? 31.941 1.048 -48.162 1.00 81.88 182 ARG A O 1
ATOM 1493 N N . LEU A 1 183 ? 31.051 -0.234 -46.550 1.00 81.62 183 LEU A N 1
ATOM 1494 C CA . LEU A 1 183 ? 32.155 -1.198 -46.502 1.00 81.62 183 LEU A CA 1
ATOM 1495 C C . LEU A 1 183 ? 32.171 -2.109 -47.735 1.00 81.62 183 LEU A C 1
ATOM 1497 O O . LEU A 1 183 ? 33.230 -2.294 -48.326 1.00 81.62 183 LEU A O 1
ATOM 1501 N N . VAL A 1 184 ? 31.009 -2.615 -48.159 1.00 82.44 184 VAL A N 1
ATOM 1502 C CA . VAL A 1 184 ? 30.884 -3.468 -49.355 1.00 82.44 184 VAL A CA 1
ATOM 1503 C C . VAL A 1 184 ? 31.289 -2.709 -50.623 1.00 82.44 184 VAL A C 1
ATOM 1505 O O . VAL A 1 184 ? 32.098 -3.213 -51.390 1.00 82.44 184 VAL A O 1
ATOM 1508 N N . SER A 1 185 ? 30.833 -1.464 -50.798 1.00 79.56 185 SER A N 1
ATOM 1509 C CA . SER A 1 185 ? 31.205 -0.606 -51.940 1.00 79.56 185 SER A CA 1
ATOM 1510 C C . SER A 1 185 ? 32.694 -0.236 -52.001 1.00 79.56 185 SER A C 1
ATOM 1512 O O . SER A 1 185 ? 33.139 0.301 -53.010 1.00 79.56 185 SER A O 1
ATOM 1514 N N . LYS A 1 186 ? 33.451 -0.426 -50.916 1.00 74.25 186 LYS A N 1
ATOM 1515 C CA . LYS A 1 186 ? 34.888 -0.118 -50.864 1.00 74.25 186 LYS A CA 1
ATOM 1516 C C . LYS A 1 186 ? 35.760 -1.332 -51.205 1.00 74.25 186 LYS A C 1
ATOM 1518 O O . LYS A 1 186 ? 36.957 -1.164 -51.418 1.00 74.25 186 LYS A O 1
ATOM 1523 N N . TYR A 1 187 ? 35.173 -2.529 -51.192 1.00 69.75 187 TYR A N 1
ATOM 1524 C CA . TYR A 1 187 ? 35.844 -3.813 -51.415 1.00 69.75 187 TYR A CA 1
ATOM 1525 C C . TYR A 1 187 ? 35.395 -4.527 -52.700 1.00 69.75 187 TYR A C 1
ATOM 1527 O O . TYR A 1 187 ? 36.048 -5.492 -53.095 1.00 69.75 187 TYR A O 1
ATOM 1535 N N . LEU A 1 188 ? 34.307 -4.068 -53.324 1.00 61.31 188 LEU A N 1
ATOM 1536 C CA . LEU A 1 188 ? 33.815 -4.492 -54.637 1.00 61.31 188 LEU A CA 1
ATOM 1537 C C . LEU A 1 188 ? 34.149 -3.420 -55.678 1.00 61.31 188 LEU A C 1
ATOM 1539 O O . LEU A 1 188 ? 34.537 -3.802 -56.801 1.00 61.31 188 LEU A O 1
#

Solvent-accessible surface area (backbone atoms only — not comparable to full-atom values): 10201 Å² total; per-residue (Å²): 116,67,67,67,50,53,53,52,56,63,64,71,66,77,91,52,74,69,58,68,68,45,48,65,58,51,50,52,50,49,53,51,52,53,53,51,52,52,51,51,52,55,46,52,54,51,50,51,53,52,51,54,50,49,52,53,50,51,52,52,50,52,52,50,50,51,52,50,50,52,51,49,54,51,50,52,52,50,49,53,49,54,48,50,54,51,49,51,52,51,49,50,52,53,52,53,50,55,48,50,52,54,51,60,70,41,56,85,79,43,60,69,34,58,51,46,26,54,50,30,52,51,49,52,54,52,50,51,53,52,48,54,52,51,52,52,50,48,67,72,75,49,56,80,74,57,38,61,56,48,52,56,60,52,48,56,57,49,52,51,48,54,52,53,40,49,53,49,27,51,52,14,47,50,49,44,51,51,51,52,52,56,53,51,69,74,76,108

Secondary structure (DSSP, 8-state):
-HHHHHHHHHHH--S-HHHHHHHHHHHHHHHHHHHHHHHHHHHHHHHHHHHHHHHHHHHHHHHHHHHHHHHHHHHHHHHHHHHHHHHHHHHHHHHHHHHHHHHHHHTTTS-HHHHHHHHHHHHHHHHHHHHHHHHHHHHHHS-HHHHHHHHHHHHHHHHHHHHHHHHHHHHHHHHHHHHHHHHHHHH-